Protein AF-A0A1Q8LI62-F1 (afdb_monomer)

Sequence (289 aa):
MRHHREHSLAECLAALTKGWGAVTGGRAAQRDYAAGLRGWVRALEVTRSMDNGWHVHVHALIVVEQTMSDDAVDAMTGSWFARWSAGLVRAGMPAPTLEHGLDVQRVDLGSAGLSETSGAWARYLCKGLASEAVMGSTKAARGTSRSIYELMHDATVGRRMENPDTGQVVQLADLHARHLLREYEELIRGRRQLTWSQRDHDLRCDVVDLDEEQTDEEIVAVELEGENVAVLPSHSWKIVESRAAELLDVTERHGVDAARAWLDDLGVEWWLPTRLTDARRPGVLPGED

Secondary structure (DSSP, 8-state):
----TT--HHHHHHHHHHHHHHHHSHHHHHHHHHTTEEEEEEEEEEEEETTTEEEEEEEEEEEE-TT--HHHHHHHHHHHHHHHHHHHHHTTPPPPPHHHH-------TTTTT--SSHHHHHHHIIIIIIHHHHHTTTSPPPTTEE-HHHHHHHHHSPEEEE-TTT--EEEE--HHHHHHHHHHHHHHTT--SEEE--GGG-HIIIII-PPP---HHHHHHS---PPP--BPPHHHHHHHGGGHHHHHHHHHHHHHHHHHHHHHHTT---B---S------TT--TT--

Structure (mmCIF, N/CA/C/O backbone):
data_AF-A0A1Q8LI62-F1
#
_entry.id   AF-A0A1Q8LI62-F1
#
loop_
_atom_site.group_PDB
_atom_site.id
_atom_site.type_symbol
_atom_site.label_atom_id
_atom_site.label_alt_id
_atom_site.label_comp_id
_atom_site.label_asym_id
_atom_site.label_entity_id
_atom_site.label_seq_id
_atom_site.pdbx_PDB_ins_code
_atom_site.Cartn_x
_atom_site.Cartn_y
_atom_site.Cartn_z
_atom_site.occupancy
_atom_site.B_iso_or_equiv
_atom_site.auth_seq_id
_atom_site.auth_comp_id
_atom_site.auth_asym_id
_atom_site.auth_atom_id
_atom_site.pdbx_PDB_model_num
ATOM 1 N N . MET A 1 1 ? 5.274 6.545 5.712 1.00 85.88 1 MET A N 1
ATOM 2 C CA . MET A 1 1 ? 6.207 6.268 6.838 1.00 85.88 1 MET A CA 1
ATOM 3 C C . MET A 1 1 ? 7.414 7.185 6.706 1.00 85.88 1 MET A C 1
ATOM 5 O O . MET A 1 1 ? 7.981 7.233 5.621 1.00 85.88 1 MET A O 1
ATOM 9 N N . ARG A 1 2 ? 7.824 7.909 7.758 1.00 86.19 2 ARG A N 1
ATOM 10 C CA . ARG A 1 2 ? 9.083 8.675 7.695 1.00 86.19 2 ARG A CA 1
ATOM 11 C C . ARG A 1 2 ? 10.277 7.732 7.835 1.00 86.19 2 ARG A C 1
ATOM 13 O O . ARG A 1 2 ? 10.264 6.841 8.675 1.00 86.19 2 ARG A O 1
ATOM 20 N N . HIS A 1 3 ? 11.279 7.948 6.998 1.00 87.12 3 HIS A N 1
ATOM 21 C CA . HIS A 1 3 ? 12.524 7.193 6.910 1.00 87.12 3 HIS A CA 1
ATOM 22 C C . HIS A 1 3 ? 13.613 8.138 6.378 1.00 87.12 3 HIS A C 1
ATOM 24 O O . HIS A 1 3 ? 13.313 9.264 5.973 1.00 87.12 3 HIS A O 1
ATOM 30 N N . HIS A 1 4 ? 14.867 7.700 6.401 1.00 84.44 4 HIS A N 1
ATOM 31 C CA . HIS A 1 4 ? 15.975 8.396 5.758 1.00 84.44 4 HIS A CA 1
ATOM 32 C C . HIS A 1 4 ? 16.714 7.447 4.822 1.00 84.44 4 HIS A C 1
ATOM 34 O O . HIS A 1 4 ? 16.570 6.229 4.922 1.00 84.44 4 HIS A O 1
ATOM 40 N N . ARG A 1 5 ? 17.553 8.013 3.953 1.00 86.31 5 ARG A N 1
ATOM 41 C CA . ARG A 1 5 ? 18.258 7.288 2.888 1.00 86.31 5 ARG A CA 1
ATOM 42 C C . ARG A 1 5 ? 19.089 6.097 3.360 1.00 86.31 5 ARG A C 1
ATOM 44 O O . ARG A 1 5 ? 19.290 5.168 2.588 1.00 86.31 5 ARG A O 1
ATOM 51 N N . GLU A 1 6 ? 19.576 6.137 4.595 1.00 87.62 6 GLU A N 1
ATOM 52 C CA . GLU A 1 6 ? 20.399 5.066 5.166 1.00 87.62 6 GLU A CA 1
ATOM 53 C C . GLU A 1 6 ? 19.587 3.851 5.638 1.00 87.62 6 GLU A C 1
ATOM 55 O O . GLU A 1 6 ? 20.181 2.806 5.877 1.00 87.62 6 GLU A O 1
ATOM 60 N N . HIS A 1 7 ? 18.255 3.953 5.746 1.00 92.00 7 HIS A N 1
ATOM 61 C CA . HIS A 1 7 ? 17.436 2.788 6.068 1.00 92.00 7 HIS A CA 1
ATOM 62 C C . HIS A 1 7 ? 17.386 1.830 4.877 1.00 92.00 7 HIS A C 1
ATOM 64 O O . HIS A 1 7 ? 16.983 2.192 3.767 1.00 92.00 7 HIS A O 1
ATOM 70 N N . SER A 1 8 ? 17.765 0.586 5.143 1.00 93.38 8 SER A N 1
ATOM 71 C CA . SER A 1 8 ? 17.610 -0.536 4.224 1.00 93.38 8 SER A CA 1
ATOM 72 C C . SER A 1 8 ? 16.135 -0.852 3.971 1.00 93.38 8 SER A C 1
ATOM 74 O O . SER A 1 8 ? 15.247 -0.525 4.771 1.00 93.38 8 SER A O 1
ATOM 76 N N . LEU A 1 9 ? 15.857 -1.564 2.877 1.00 94.62 9 LEU A N 1
ATOM 77 C CA . LEU A 1 9 ? 14.503 -2.035 2.598 1.00 94.62 9 LEU A CA 1
ATOM 78 C C . LEU A 1 9 ? 14.015 -2.981 3.706 1.00 94.62 9 LEU A C 1
ATOM 80 O O . LEU A 1 9 ? 12.838 -2.959 4.070 1.00 94.62 9 LEU A O 1
ATOM 84 N N . ALA A 1 10 ? 14.920 -3.775 4.286 1.00 95.31 10 ALA A N 1
ATOM 85 C CA . ALA A 1 10 ? 14.610 -4.693 5.378 1.00 95.31 10 ALA A CA 1
ATOM 86 C C . ALA A 1 10 ? 14.099 -3.955 6.626 1.00 95.31 10 ALA A C 1
ATOM 88 O O . ALA A 1 10 ? 13.075 -4.344 7.194 1.00 95.31 10 ALA A O 1
ATOM 89 N N . GLU A 1 11 ? 14.768 -2.870 7.024 1.00 95.25 11 GLU A N 1
ATOM 90 C CA . GLU A 1 11 ? 14.345 -2.032 8.153 1.00 95.25 11 GLU A CA 1
ATOM 91 C C . GLU A 1 11 ? 12.990 -1.378 7.877 1.00 95.25 11 GLU A C 1
ATOM 93 O O . GLU A 1 11 ? 12.090 -1.438 8.720 1.00 95.25 11 GLU A O 1
ATOM 98 N N . CYS A 1 12 ? 12.805 -0.826 6.674 1.00 95.31 12 CYS A N 1
ATOM 99 C CA . CYS A 1 12 ? 11.538 -0.230 6.258 1.00 95.31 12 CYS A CA 1
ATOM 100 C C . CYS A 1 12 ? 10.376 -1.243 6.296 1.00 95.31 12 CYS A C 1
ATOM 102 O O . CYS A 1 12 ? 9.309 -0.944 6.837 1.00 95.31 12 CYS A O 1
ATOM 104 N N . LEU A 1 13 ? 10.573 -2.463 5.786 1.00 95.31 13 LEU A N 1
ATOM 105 C CA . LEU A 1 13 ? 9.555 -3.522 5.794 1.00 95.31 13 LEU A CA 1
ATOM 106 C C . LEU A 1 13 ? 9.252 -4.041 7.208 1.00 95.31 13 LEU A C 1
ATOM 108 O O . LEU A 1 13 ? 8.090 -4.315 7.537 1.00 95.31 13 LEU A O 1
ATOM 112 N N . ALA A 1 14 ? 10.271 -4.171 8.060 1.00 95.12 14 ALA A N 1
ATOM 113 C CA . ALA A 1 14 ? 10.097 -4.568 9.455 1.00 95.12 14 ALA A CA 1
ATOM 114 C C . ALA A 1 14 ? 9.291 -3.517 10.232 1.00 95.12 14 ALA A C 1
ATOM 116 O O . ALA A 1 14 ? 8.346 -3.858 10.955 1.00 95.12 14 ALA A O 1
ATOM 117 N N . ALA A 1 15 ? 9.608 -2.236 10.032 1.00 95.69 15 ALA A N 1
ATOM 118 C CA . ALA A 1 15 ? 8.871 -1.137 10.634 1.00 95.69 15 ALA A CA 1
ATOM 119 C C . ALA A 1 15 ? 7.426 -1.067 10.142 1.00 95.69 15 ALA A C 1
ATOM 121 O O . ALA A 1 15 ? 6.521 -0.944 10.966 1.00 95.69 15 ALA A O 1
ATOM 122 N N . LEU A 1 16 ? 7.193 -1.235 8.837 1.00 94.88 16 LEU A N 1
ATOM 123 C CA . LEU A 1 16 ? 5.848 -1.311 8.272 1.00 94.88 16 LEU A CA 1
ATOM 124 C C . LEU A 1 16 ? 5.036 -2.444 8.899 1.00 94.88 16 LEU A C 1
ATOM 126 O O . LEU A 1 16 ? 3.896 -2.229 9.303 1.00 94.88 16 LEU A O 1
ATOM 130 N N . THR A 1 17 ? 5.626 -3.633 9.038 1.00 94.38 17 THR A N 1
ATOM 131 C CA . THR A 1 17 ? 4.958 -4.792 9.652 1.00 94.38 17 THR A CA 1
ATOM 132 C C . THR A 1 17 ? 4.564 -4.497 11.101 1.00 94.38 17 THR A C 1
ATOM 134 O O . THR A 1 17 ? 3.431 -4.756 11.510 1.00 94.38 17 THR A O 1
ATOM 137 N N . LYS A 1 18 ? 5.472 -3.895 11.880 1.00 95.44 18 LYS A N 1
ATOM 138 C CA . LYS A 1 18 ? 5.227 -3.538 13.285 1.00 95.44 18 LYS A CA 1
ATOM 139 C C . LYS A 1 18 ? 4.207 -2.407 13.434 1.00 95.44 18 LYS A C 1
ATOM 141 O O . LYS A 1 18 ? 3.358 -2.465 14.324 1.00 95.44 18 LYS A O 1
ATOM 146 N N . GLY A 1 19 ? 4.281 -1.398 12.568 1.00 94.94 19 GLY A N 1
ATOM 147 C CA . GLY A 1 19 ? 3.321 -0.302 12.481 1.00 94.94 19 GLY A CA 1
ATOM 148 C C . GLY A 1 19 ? 1.924 -0.819 12.165 1.00 94.94 19 GLY A C 1
ATOM 149 O O . GLY A 1 19 ? 0.980 -0.535 12.898 1.00 94.94 19 GLY A O 1
ATOM 150 N N . TRP A 1 20 ? 1.803 -1.650 11.129 1.00 95.12 20 TRP A N 1
ATOM 151 C CA . TRP A 1 20 ? 0.518 -2.175 10.678 1.00 95.12 20 TRP A CA 1
ATOM 152 C C . TRP A 1 20 ? -0.111 -3.110 11.710 1.00 95.12 20 TRP A C 1
ATOM 154 O O . TRP A 1 20 ? -1.298 -2.996 12.015 1.00 95.12 20 TRP A O 1
ATOM 164 N N . GLY A 1 21 ? 0.695 -3.983 12.320 1.00 95.19 21 GLY A N 1
ATOM 165 C CA . GLY A 1 21 ? 0.240 -4.854 13.403 1.00 95.19 21 GLY A CA 1
ATOM 166 C C . GLY A 1 21 ? -0.220 -4.082 14.644 1.00 95.19 21 GLY A C 1
ATOM 167 O O . GLY A 1 21 ? -1.128 -4.529 15.340 1.00 95.19 21 GLY A O 1
ATOM 168 N N . ALA A 1 22 ? 0.348 -2.901 14.914 1.00 95.69 22 ALA A N 1
ATOM 169 C CA . ALA A 1 22 ? -0.116 -2.044 16.004 1.00 95.69 22 ALA A CA 1
ATOM 170 C C . ALA A 1 22 ? -1.503 -1.442 15.736 1.00 95.69 22 ALA A C 1
ATOM 172 O O . ALA A 1 22 ? -2.244 -1.202 16.686 1.00 95.69 22 ALA A O 1
ATOM 173 N N . VAL A 1 23 ? -1.844 -1.200 14.469 1.00 95.00 23 VAL A N 1
ATOM 174 C CA . VAL A 1 23 ? -3.158 -0.695 14.052 1.00 95.00 23 VAL A CA 1
ATOM 175 C C . VAL A 1 23 ? -4.195 -1.812 14.097 1.00 95.00 23 VAL A C 1
ATOM 177 O O . VAL A 1 23 ? -5.216 -1.680 14.764 1.00 95.00 23 VAL A O 1
ATOM 180 N N . THR A 1 24 ? -3.900 -2.932 13.444 1.00 94.75 24 THR A N 1
ATOM 181 C CA . THR A 1 24 ? -4.883 -3.983 13.131 1.00 94.75 24 THR A CA 1
ATOM 182 C C . THR A 1 24 ? -4.925 -5.131 14.139 1.00 94.75 24 THR A C 1
ATOM 184 O O . THR A 1 24 ? -5.750 -6.034 14.017 1.00 94.75 24 THR A O 1
ATOM 187 N N . GLY A 1 25 ? -4.062 -5.103 15.158 1.00 92.94 25 GLY A N 1
ATOM 188 C CA . GLY A 1 25 ? -3.949 -6.150 16.168 1.00 92.94 25 GLY A CA 1
ATOM 189 C C . GLY A 1 25 ? -4.497 -5.784 17.552 1.00 92.94 25 GLY A C 1
ATOM 190 O O . GLY A 1 25 ? -4.569 -4.625 17.968 1.00 92.94 25 GLY A O 1
ATOM 191 N N . GLY A 1 26 ? -4.809 -6.826 18.324 1.00 93.31 26 GLY A N 1
ATOM 192 C CA . GLY A 1 26 ? -5.083 -6.742 19.759 1.00 93.31 26 GLY A CA 1
ATOM 193 C C . GLY A 1 26 ? -6.400 -6.055 20.139 1.00 93.31 26 GLY A C 1
ATOM 194 O O . GLY A 1 26 ? -7.314 -5.882 19.337 1.00 93.31 26 GLY A O 1
ATOM 195 N N . ARG A 1 27 ? -6.496 -5.652 21.413 1.00 94.56 27 ARG A N 1
ATOM 196 C CA . ARG A 1 27 ? -7.722 -5.083 22.014 1.00 94.56 27 ARG A CA 1
ATOM 197 C C . ARG A 1 27 ? -8.166 -3.751 21.404 1.00 94.56 27 ARG A C 1
ATOM 199 O O . ARG A 1 27 ? -9.296 -3.330 21.619 1.00 94.56 27 ARG A O 1
ATOM 206 N N . ALA A 1 28 ? -7.266 -3.025 20.743 1.00 93.94 28 ALA A N 1
ATOM 207 C CA . ALA A 1 28 ? -7.631 -1.784 20.069 1.00 93.94 28 ALA A CA 1
ATOM 208 C C . ALA A 1 28 ? -8.398 -2.088 18.775 1.00 93.94 28 ALA A C 1
ATOM 210 O O . ALA A 1 28 ? -9.499 -1.581 18.617 1.00 93.94 28 ALA A O 1
ATOM 211 N N . ALA A 1 29 ? -7.900 -3.017 17.951 1.00 93.94 29 ALA A N 1
ATOM 212 C CA . ALA A 1 29 ? -8.607 -3.474 16.755 1.00 93.94 29 ALA A CA 1
ATOM 213 C C . ALA A 1 29 ? -9.982 -4.079 17.080 1.00 93.94 29 ALA A C 1
ATOM 215 O O . ALA A 1 29 ? -10.968 -3.743 16.440 1.00 93.94 29 ALA A O 1
ATOM 216 N N . GLN A 1 30 ? -10.087 -4.888 18.142 1.00 94.50 30 GLN A N 1
ATOM 217 C CA . GLN A 1 30 ? -11.383 -5.416 18.604 1.00 94.50 30 GLN A CA 1
ATOM 218 C C . GLN A 1 30 ? -12.393 -4.315 18.958 1.00 94.50 30 GLN A C 1
ATOM 220 O O . GLN A 1 30 ? -13.588 -4.484 18.736 1.00 94.50 30 GLN A O 1
ATOM 225 N N . ARG A 1 31 ? -11.922 -3.184 19.500 1.00 95.06 31 ARG A N 1
ATOM 226 C CA . ARG A 1 31 ? -12.780 -2.026 19.778 1.00 95.06 31 ARG A CA 1
ATOM 227 C C . ARG A 1 31 ? -13.196 -1.304 18.506 1.00 95.06 31 ARG A C 1
ATOM 229 O O . ARG A 1 31 ? -14.326 -0.846 18.458 1.00 95.06 31 ARG A O 1
ATOM 236 N N . ASP A 1 32 ? -12.328 -1.238 17.499 1.00 95.31 32 ASP A N 1
ATOM 237 C CA . ASP A 1 32 ? -12.693 -0.669 16.199 1.00 95.31 32 ASP A CA 1
ATOM 238 C C . ASP A 1 32 ? -13.800 -1.503 15.535 1.00 95.31 32 ASP A C 1
ATOM 240 O O . ASP A 1 32 ? -14.798 -0.941 15.095 1.00 95.31 32 ASP A O 1
ATOM 244 N N . TYR A 1 33 ? -13.679 -2.838 15.543 1.00 94.75 33 TYR A N 1
ATOM 245 C CA . TYR A 1 33 ? -14.726 -3.738 15.036 1.00 94.75 33 TYR A CA 1
ATOM 246 C C . TYR A 1 33 ? -16.042 -3.576 15.807 1.00 94.75 33 TYR A C 1
ATOM 248 O O . TYR A 1 33 ? -17.095 -3.400 15.204 1.00 94.75 33 TYR A O 1
ATOM 256 N N . ALA A 1 34 ? -15.991 -3.526 17.142 1.00 93.62 34 ALA A N 1
ATOM 257 C CA . ALA A 1 34 ? -17.180 -3.275 17.962 1.00 93.62 34 ALA A CA 1
ATOM 258 C C . ALA A 1 34 ? -17.797 -1.877 17.746 1.00 93.62 34 ALA A C 1
ATOM 260 O O . ALA A 1 34 ? -18.978 -1.684 18.025 1.00 93.62 34 ALA A O 1
ATOM 261 N N . ALA A 1 35 ? -17.008 -0.908 17.275 1.00 93.00 35 ALA A N 1
ATOM 262 C CA . ALA A 1 35 ? -17.454 0.448 16.967 1.00 93.00 35 ALA A CA 1
ATOM 263 C C . ALA A 1 35 ? -18.011 0.602 15.540 1.00 93.00 35 ALA A C 1
ATOM 265 O O . ALA A 1 35 ? -18.501 1.680 15.214 1.00 93.00 35 ALA A O 1
ATOM 266 N N . GLY A 1 36 ? -17.953 -0.449 14.714 1.00 92.69 36 GLY A N 1
ATOM 267 C CA . GLY A 1 36 ? -18.512 -0.454 13.361 1.00 92.69 36 GLY A CA 1
ATOM 268 C C . GLY A 1 36 ? -17.492 -0.607 12.233 1.00 92.69 36 GLY A C 1
ATOM 269 O O . GLY A 1 36 ? -17.861 -0.452 11.077 1.00 92.69 36 GLY A O 1
ATOM 270 N N . LEU A 1 37 ? -16.223 -0.925 12.496 1.00 92.75 37 LEU A N 1
ATOM 271 C CA . LEU A 1 37 ? -15.330 -1.384 11.425 1.00 92.75 37 LEU A CA 1
ATOM 272 C C . LEU A 1 37 ? -15.814 -2.754 10.917 1.00 92.75 37 LEU A C 1
ATOM 274 O O . LEU A 1 37 ? -15.976 -3.676 11.709 1.00 92.75 37 LEU A O 1
ATOM 278 N N . ARG A 1 38 ? -16.009 -2.908 9.606 1.00 90.75 38 ARG A N 1
ATOM 279 C CA . ARG A 1 38 ? -16.346 -4.192 8.961 1.00 90.75 38 ARG A CA 1
ATOM 280 C C . ARG A 1 38 ? -15.104 -4.991 8.601 1.00 90.75 38 ARG A C 1
ATOM 282 O O . ARG A 1 38 ? -15.062 -6.200 8.782 1.00 90.75 38 ARG A O 1
ATOM 289 N N . GLY A 1 39 ? -14.085 -4.303 8.103 1.00 91.00 39 GLY A N 1
ATOM 290 C CA . GLY A 1 39 ? -12.862 -4.922 7.622 1.00 91.00 39 GLY A CA 1
ATOM 291 C C . GLY A 1 39 ? -11.990 -3.928 6.875 1.00 91.00 39 GLY A C 1
ATOM 292 O O . GLY A 1 39 ? -12.297 -2.737 6.783 1.00 91.00 39 GLY A O 1
ATOM 293 N N . TRP A 1 40 ? -10.876 -4.418 6.357 1.00 89.94 40 TRP A N 1
ATOM 294 C CA . TRP A 1 40 ? -9.919 -3.620 5.613 1.00 89.94 40 TRP A CA 1
ATOM 295 C C . TRP A 1 40 ? -9.189 -4.461 4.576 1.00 89.94 40 TRP A C 1
ATOM 297 O O . TRP A 1 40 ? -9.048 -5.676 4.690 1.00 89.94 40 TRP A O 1
ATOM 307 N N . VAL A 1 41 ? -8.645 -3.778 3.584 1.00 86.56 41 VAL A N 1
ATOM 308 C CA . VAL A 1 41 ? -7.665 -4.333 2.658 1.00 86.56 41 VAL A CA 1
ATOM 309 C C . VAL A 1 41 ? -6.518 -3.350 2.526 1.00 86.56 41 VAL A C 1
ATOM 311 O O . VAL A 1 41 ? -6.712 -2.139 2.622 1.00 86.56 41 VAL A O 1
ATOM 314 N N . ARG A 1 42 ? -5.303 -3.857 2.338 1.00 88.38 42 ARG A N 1
ATOM 315 C CA . ARG A 1 42 ? -4.130 -3.022 2.088 1.00 88.38 42 ARG A CA 1
ATOM 316 C C . ARG A 1 42 ? -3.318 -3.517 0.905 1.00 88.38 42 ARG A C 1
ATOM 318 O O . ARG A 1 42 ? -3.168 -4.726 0.734 1.00 88.38 42 ARG A O 1
ATOM 325 N N . ALA A 1 43 ? -2.722 -2.573 0.194 1.00 85.94 43 ALA A N 1
ATOM 326 C CA . ALA A 1 43 ? -1.677 -2.781 -0.793 1.00 85.94 43 ALA A CA 1
ATOM 327 C C . ALA A 1 43 ? -0.328 -2.336 -0.228 1.00 85.94 43 ALA A C 1
ATOM 329 O O . ALA A 1 43 ? -0.219 -1.246 0.329 1.00 85.94 43 ALA A O 1
ATOM 330 N N . LEU A 1 44 ? 0.699 -3.172 -0.364 1.00 87.31 44 LEU A N 1
ATOM 331 C CA . LEU A 1 44 ? 2.090 -2.796 -0.138 1.00 87.31 44 LEU A CA 1
ATOM 332 C C . LEU A 1 44 ? 2.642 -2.151 -1.410 1.00 87.31 44 LEU A C 1
ATOM 334 O O . LEU A 1 44 ? 2.709 -2.807 -2.443 1.00 87.31 44 LEU A O 1
ATOM 338 N N . GLU A 1 45 ? 3.114 -0.915 -1.306 1.00 84.81 45 GLU A N 1
ATOM 339 C CA . GLU A 1 45 ? 3.854 -0.249 -2.374 1.00 84.81 45 GLU A CA 1
ATOM 340 C C . GLU A 1 45 ? 5.295 0.003 -1.922 1.00 84.81 45 GLU A C 1
ATOM 342 O O . GLU A 1 45 ? 5.570 0.404 -0.784 1.00 84.81 45 GLU A O 1
ATOM 347 N N . VAL A 1 46 ? 6.228 -0.256 -2.835 1.00 87.38 46 VAL A N 1
ATOM 348 C CA . VAL A 1 46 ? 7.658 -0.046 -2.625 1.00 87.38 46 VAL A CA 1
ATOM 349 C C . VAL A 1 46 ? 8.209 0.717 -3.813 1.00 87.38 46 VAL A C 1
ATOM 351 O O . VAL A 1 46 ? 8.171 0.243 -4.946 1.00 87.38 46 VAL A O 1
ATOM 354 N N . THR A 1 47 ? 8.761 1.888 -3.540 1.00 85.94 47 THR A N 1
ATOM 355 C CA . THR A 1 47 ? 9.483 2.708 -4.511 1.00 85.94 47 THR A CA 1
ATOM 356 C C . THR A 1 47 ? 10.822 3.130 -3.920 1.00 85.94 47 THR A C 1
ATOM 358 O O . THR A 1 47 ? 11.131 2.860 -2.755 1.00 85.94 47 THR A O 1
ATOM 361 N N . ARG A 1 48 ? 11.672 3.775 -4.719 1.00 84.75 48 ARG A N 1
ATOM 362 C CA . ARG A 1 48 ? 12.952 4.280 -4.227 1.00 84.75 48 ARG A CA 1
ATOM 363 C C . ARG A 1 48 ? 13.249 5.645 -4.818 1.00 84.75 48 ARG A C 1
ATOM 365 O O . ARG A 1 48 ? 13.070 5.844 -6.010 1.00 84.75 48 ARG A O 1
ATOM 372 N N . SER A 1 49 ? 13.799 6.564 -4.034 1.00 82.25 49 SER A N 1
ATOM 373 C CA . SER A 1 49 ? 14.375 7.797 -4.573 1.00 82.25 49 SER A CA 1
ATOM 374 C C . SER A 1 49 ? 15.861 7.910 -4.298 1.00 82.25 49 SER A C 1
ATOM 376 O O . SER A 1 49 ? 16.386 7.332 -3.345 1.00 82.25 49 SER A O 1
ATOM 378 N N . MET A 1 50 ? 16.567 8.630 -5.169 1.00 75.44 50 MET A N 1
ATOM 379 C CA . MET A 1 50 ? 17.999 8.880 -4.987 1.00 75.44 50 MET A CA 1
ATOM 380 C C . MET A 1 50 ? 18.282 9.676 -3.712 1.00 75.44 50 MET A C 1
ATOM 382 O O . MET A 1 50 ? 19.283 9.415 -3.046 1.00 75.44 50 MET A O 1
ATOM 386 N N . ASP A 1 51 ? 17.383 10.590 -3.353 1.00 79.38 51 ASP A N 1
ATOM 387 C CA . ASP A 1 51 ? 17.583 11.500 -2.225 1.00 79.38 51 ASP A CA 1
ATOM 388 C C . ASP A 1 51 ? 17.214 10.860 -0.883 1.00 79.38 51 ASP A C 1
ATOM 390 O O . ASP A 1 51 ? 17.927 11.055 0.099 1.00 79.38 51 ASP A O 1
ATOM 394 N N . ASN A 1 52 ? 16.155 10.041 -0.844 1.00 81.25 52 ASN A N 1
ATOM 395 C CA . ASN A 1 52 ? 15.563 9.556 0.409 1.00 81.25 52 ASN A CA 1
ATOM 396 C C . ASN A 1 52 ? 15.640 8.032 0.600 1.00 81.25 52 ASN A C 1
ATOM 398 O O . ASN A 1 52 ? 15.271 7.548 1.665 1.00 81.25 52 ASN A O 1
ATOM 402 N N . GLY A 1 53 ? 16.154 7.273 -0.374 1.00 88.62 53 GLY A N 1
ATOM 403 C CA . GLY A 1 53 ? 16.277 5.815 -0.274 1.00 88.62 53 GLY A CA 1
ATOM 404 C C . GLY A 1 53 ? 14.955 5.088 -0.522 1.00 88.62 53 GLY A C 1
ATOM 405 O O . GLY A 1 53 ? 14.206 5.463 -1.425 1.00 88.62 53 GLY A O 1
ATOM 406 N N . TRP A 1 54 ? 14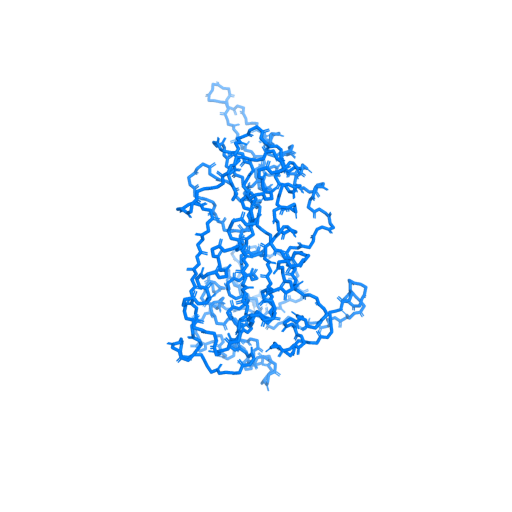.711 4.004 0.219 1.00 91.69 54 TRP A N 1
ATOM 407 C CA . TRP A 1 54 ? 13.541 3.135 0.059 1.00 91.69 54 TRP A CA 1
ATOM 408 C C . TRP A 1 54 ? 12.271 3.739 0.659 1.00 91.69 54 TRP A C 1
ATOM 410 O O . TRP A 1 54 ? 12.156 3.865 1.876 1.00 91.69 54 TRP A O 1
ATOM 420 N N . HIS A 1 55 ? 11.273 3.989 -0.187 1.00 87.81 55 HIS A N 1
ATOM 421 C CA . HIS A 1 55 ? 9.937 4.416 0.215 1.00 87.81 55 HIS A CA 1
ATOM 422 C C . HIS A 1 55 ? 9.023 3.205 0.254 1.00 87.81 55 HIS A C 1
ATOM 424 O O . HIS A 1 55 ? 8.653 2.650 -0.778 1.00 87.81 55 HIS A O 1
ATOM 430 N N . VAL A 1 56 ? 8.669 2.796 1.464 1.00 89.44 56 VAL A N 1
ATOM 431 C CA . VAL A 1 56 ? 7.726 1.705 1.690 1.00 89.44 56 VAL A CA 1
ATOM 432 C C . VAL A 1 56 ? 6.479 2.291 2.330 1.00 89.44 56 VAL A C 1
ATOM 434 O O . VAL A 1 56 ? 6.540 2.875 3.422 1.00 89.44 56 VAL A O 1
ATOM 437 N N . HIS A 1 57 ? 5.340 2.123 1.672 1.00 84.88 57 HIS A N 1
ATOM 438 C CA . HIS A 1 57 ? 4.055 2.546 2.208 1.00 84.88 57 HIS A CA 1
ATOM 439 C C . HIS A 1 57 ? 2.967 1.514 1.956 1.00 84.88 57 HIS A C 1
ATOM 441 O O . HIS A 1 57 ? 3.119 0.560 1.198 1.00 84.88 57 HIS A O 1
ATOM 447 N N . VAL A 1 58 ? 1.883 1.685 2.700 1.00 84.38 58 VAL A N 1
ATOM 448 C CA . VAL A 1 58 ? 0.661 0.914 2.542 1.00 84.38 58 VAL A CA 1
ATOM 449 C C . VAL A 1 58 ? -0.440 1.870 2.161 1.00 84.38 58 VAL A C 1
ATOM 451 O O . VAL A 1 58 ? -0.656 2.859 2.860 1.00 84.38 58 VAL A O 1
ATOM 454 N N . HIS A 1 59 ? -1.142 1.532 1.094 1.00 83.38 59 HIS A N 1
ATOM 455 C CA . HIS A 1 59 ? -2.468 2.070 0.846 1.00 83.38 59 HIS A CA 1
ATOM 456 C C . HIS A 1 59 ? -3.456 1.125 1.492 1.00 83.38 59 HIS A C 1
ATOM 458 O O . HIS A 1 59 ? -3.284 -0.092 1.406 1.00 83.38 59 HIS A O 1
ATOM 464 N N . ALA A 1 60 ? -4.452 1.658 2.184 1.00 83.50 60 ALA A N 1
ATOM 465 C CA . ALA A 1 60 ? -5.450 0.841 2.847 1.00 83.50 60 ALA A CA 1
ATOM 466 C C . ALA A 1 60 ? -6.840 1.402 2.594 1.00 83.50 60 ALA A C 1
ATOM 468 O O . ALA A 1 60 ? -7.066 2.601 2.727 1.00 83.50 60 ALA A O 1
ATOM 469 N N . LEU A 1 61 ? -7.765 0.503 2.282 1.00 81.62 61 LEU A N 1
ATOM 470 C CA . LEU A 1 61 ? -9.189 0.778 2.295 1.00 81.62 61 LEU A CA 1
ATOM 471 C C . LEU A 1 61 ? -9.767 0.150 3.558 1.00 81.62 61 LEU A C 1
ATOM 473 O O . LEU A 1 61 ? -9.510 -1.020 3.848 1.00 81.62 61 LEU A O 1
ATOM 477 N N . ILE A 1 62 ? -10.544 0.931 4.300 1.00 85.62 62 ILE A N 1
ATOM 478 C CA . ILE A 1 62 ? -11.317 0.452 5.444 1.00 85.62 62 ILE A CA 1
ATOM 479 C C . ILE A 1 62 ? -12.799 0.541 5.100 1.00 85.62 62 ILE A C 1
ATOM 481 O O . ILE A 1 62 ? -13.240 1.515 4.493 1.00 85.62 62 ILE A O 1
ATOM 485 N N . VAL A 1 63 ? -13.558 -0.481 5.477 1.00 85.31 63 VAL A N 1
ATOM 486 C CA . VAL A 1 63 ? -15.015 -0.507 5.326 1.00 85.31 63 VAL A CA 1
ATOM 487 C C . VAL A 1 63 ? -15.619 -0.395 6.713 1.00 85.31 63 VAL A C 1
ATOM 489 O O . VAL A 1 63 ? -15.223 -1.123 7.625 1.00 85.31 63 VAL A O 1
ATOM 492 N N . VAL A 1 64 ? -16.567 0.519 6.870 1.00 87.56 64 VAL A N 1
ATOM 493 C CA . VAL A 1 64 ? -17.265 0.782 8.129 1.00 87.56 64 VAL A CA 1
ATOM 494 C C . VAL A 1 64 ? -18.772 0.653 7.940 1.00 87.56 64 VAL A C 1
ATOM 496 O O . VAL A 1 64 ? -19.272 0.770 6.822 1.00 87.56 64 VAL A O 1
ATOM 499 N N . GLU A 1 65 ? -19.491 0.408 9.030 1.00 87.25 65 GLU A N 1
ATOM 500 C CA . GLU A 1 65 ? -20.949 0.400 9.066 1.00 87.25 65 GLU A CA 1
ATOM 501 C C . GLU A 1 65 ? -21.496 1.759 8.620 1.00 87.25 65 GLU A C 1
ATOM 503 O O . GLU A 1 65 ? -21.039 2.810 9.076 1.00 87.25 65 GLU A O 1
ATOM 508 N N . GLN A 1 66 ? -22.531 1.741 7.780 1.00 82.69 66 GLN A N 1
ATOM 509 C CA . GLN A 1 66 ? -23.157 2.960 7.252 1.00 82.69 66 GLN A CA 1
ATOM 510 C C . GLN A 1 66 ? -23.707 3.869 8.364 1.00 82.69 66 GLN A C 1
ATOM 512 O O . GLN A 1 66 ? -23.820 5.079 8.192 1.00 82.69 66 GLN A O 1
ATOM 517 N N . THR A 1 67 ? -24.035 3.295 9.524 1.00 86.31 67 THR A N 1
ATOM 518 C CA . THR A 1 67 ? -24.554 4.025 10.685 1.00 86.31 67 THR A CA 1
ATOM 519 C C . THR A 1 67 ? -23.487 4.799 11.458 1.00 86.31 67 THR A C 1
ATOM 521 O O . THR A 1 67 ? -23.834 5.529 12.387 1.00 86.31 67 THR A O 1
ATOM 524 N N . MET A 1 68 ? -22.198 4.632 11.144 1.00 88.69 68 MET A N 1
ATOM 525 C CA . MET A 1 68 ? -21.137 5.391 11.804 1.00 88.69 68 MET A CA 1
ATOM 526 C C . MET A 1 68 ? -21.208 6.876 11.432 1.00 88.69 68 MET A C 1
ATOM 528 O O . MET A 1 68 ? -21.214 7.239 10.255 1.00 88.69 68 MET A O 1
ATOM 532 N N . SER A 1 69 ? -21.217 7.740 12.451 1.00 88.88 69 SER A N 1
ATOM 533 C CA . SER A 1 69 ? -21.120 9.186 12.253 1.00 88.88 69 SER A CA 1
ATOM 534 C C . SER A 1 69 ? -19.725 9.594 11.780 1.00 88.88 69 SER A C 1
ATOM 536 O O . SER A 1 69 ? -18.740 8.896 12.029 1.00 88.88 69 SER A O 1
ATOM 538 N N . ASP A 1 70 ? -19.631 10.764 11.153 1.00 84.81 70 ASP A N 1
ATOM 539 C CA . ASP A 1 70 ? -18.355 11.319 10.689 1.00 84.81 70 ASP A CA 1
ATOM 540 C C . ASP A 1 70 ? -17.362 11.494 11.841 1.00 84.81 70 ASP A C 1
ATOM 542 O O . ASP A 1 70 ? -16.243 10.997 11.758 1.00 84.81 70 ASP A O 1
ATOM 546 N N . ASP A 1 71 ? -17.812 12.037 12.976 1.00 88.62 71 ASP A N 1
ATOM 547 C CA . ASP A 1 71 ? -16.991 12.155 14.187 1.00 88.62 71 ASP A CA 1
ATOM 548 C C . ASP A 1 71 ? -16.445 10.799 14.672 1.00 88.62 71 ASP A C 1
ATOM 550 O O . ASP A 1 71 ? -15.329 10.715 15.191 1.00 88.62 71 ASP A O 1
ATOM 554 N N . ALA A 1 72 ? -17.218 9.716 14.520 1.00 90.19 72 ALA A N 1
ATOM 555 C CA . ALA A 1 72 ? -16.783 8.378 14.913 1.00 90.19 72 ALA A CA 1
ATOM 556 C C . ALA A 1 72 ? -15.724 7.821 13.950 1.00 90.19 72 ALA A C 1
ATOM 558 O O . ALA A 1 72 ? -14.760 7.191 14.396 1.00 90.19 72 ALA A O 1
ATOM 559 N N . VAL A 1 73 ? -15.873 8.076 12.648 1.00 87.69 73 VAL A N 1
ATOM 560 C CA . VAL A 1 73 ? -14.877 7.711 11.629 1.00 87.69 73 VAL A CA 1
ATOM 561 C C . VAL A 1 73 ? -13.585 8.509 11.827 1.00 87.69 73 VAL A C 1
ATOM 563 O O . VAL A 1 73 ? -12.500 7.924 11.827 1.00 87.69 73 VAL A O 1
ATOM 566 N N . ASP A 1 74 ? -13.673 9.809 12.095 1.00 87.81 74 ASP A N 1
ATOM 567 C CA . ASP A 1 74 ? -12.515 10.668 12.365 1.00 87.81 74 ASP A CA 1
ATOM 568 C C . ASP A 1 74 ? -11.787 10.256 13.653 1.00 87.81 74 ASP A C 1
ATOM 570 O O . ASP A 1 74 ? -10.557 10.146 13.689 1.00 87.81 74 ASP A O 1
ATOM 574 N N . ALA A 1 75 ? -12.531 9.931 14.715 1.00 90.88 75 ALA A N 1
ATOM 575 C CA . ALA A 1 75 ? -11.947 9.409 15.948 1.00 90.88 75 ALA A CA 1
ATOM 576 C C . ALA A 1 75 ? -11.233 8.063 15.724 1.00 90.88 75 ALA A C 1
ATOM 578 O O . ALA A 1 75 ? -10.139 7.833 16.259 1.00 90.88 75 ALA A O 1
ATOM 579 N N . MET A 1 76 ? -11.823 7.174 14.917 1.00 92.19 76 MET A N 1
ATOM 580 C CA . MET A 1 76 ? -11.216 5.892 14.563 1.00 92.19 76 MET A CA 1
ATOM 581 C C . MET A 1 76 ? -9.931 6.097 13.756 1.00 92.19 76 MET A C 1
ATOM 583 O O . MET A 1 76 ? -8.886 5.566 14.135 1.00 92.19 76 MET A O 1
ATOM 587 N N . THR A 1 77 ? -9.960 6.902 12.696 1.00 88.62 77 THR A N 1
ATOM 588 C CA . THR A 1 77 ? -8.789 7.151 11.839 1.00 88.62 77 THR A CA 1
ATOM 589 C C . THR A 1 77 ? -7.665 7.871 12.593 1.00 88.62 77 THR A C 1
ATOM 591 O O . THR A 1 77 ? -6.498 7.485 12.477 1.00 88.62 77 THR A O 1
ATOM 594 N N . GLY A 1 78 ? -7.992 8.813 13.484 1.00 90.25 78 GLY A N 1
ATOM 595 C CA . GLY A 1 78 ? -7.029 9.421 14.406 1.00 90.25 78 GLY A CA 1
ATOM 596 C C . GLY A 1 78 ? -6.381 8.400 15.354 1.00 90.25 78 GLY A C 1
ATOM 597 O O . GLY A 1 78 ? -5.162 8.401 15.556 1.00 90.25 78 GLY A O 1
ATOM 598 N N . SER A 1 79 ? -7.168 7.462 15.891 1.00 93.31 79 SER A N 1
ATOM 599 C CA . SER A 1 79 ? -6.669 6.342 16.706 1.00 93.31 79 SER A CA 1
ATOM 600 C C . SER A 1 79 ? -5.780 5.380 15.905 1.00 93.31 79 SER A C 1
ATOM 602 O O . SER A 1 79 ? -4.769 4.879 16.416 1.00 93.31 79 SER A O 1
ATOM 604 N N . TRP A 1 80 ? -6.116 5.117 14.640 1.00 93.50 80 TRP A N 1
ATOM 605 C CA . TRP A 1 80 ? -5.279 4.342 13.721 1.00 93.50 80 TRP A CA 1
ATOM 606 C C . TRP A 1 80 ? -3.931 5.031 13.500 1.00 93.50 80 TRP A C 1
ATOM 608 O O . TRP A 1 80 ? -2.891 4.398 13.695 1.00 93.50 80 TRP A O 1
ATOM 618 N N . PHE A 1 81 ? -3.923 6.337 13.212 1.00 91.62 81 PHE A N 1
ATOM 619 C CA . PHE A 1 81 ? -2.687 7.109 13.062 1.00 91.62 81 PHE A CA 1
ATOM 620 C C . PHE A 1 81 ? -1.809 7.055 14.315 1.00 91.62 81 PHE A C 1
ATOM 622 O O . PHE A 1 81 ? -0.607 6.796 14.229 1.00 91.62 81 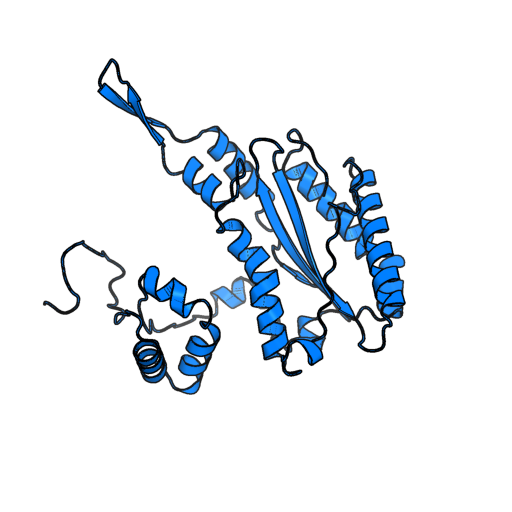PHE A O 1
ATOM 629 N N . ALA A 1 82 ? -2.402 7.255 15.495 1.00 93.62 82 ALA A N 1
ATOM 630 C CA . ALA A 1 82 ? -1.670 7.224 16.757 1.00 93.62 82 ALA A CA 1
ATOM 631 C C . ALA A 1 82 ? -1.002 5.858 16.997 1.00 93.62 82 ALA A C 1
ATOM 633 O O . ALA A 1 82 ? 0.170 5.789 17.381 1.00 93.62 82 ALA A O 1
ATOM 634 N N . ARG A 1 83 ? -1.714 4.757 16.721 1.00 95.50 83 ARG A N 1
ATOM 635 C CA . ARG A 1 83 ? -1.174 3.392 16.842 1.00 95.50 83 ARG A CA 1
ATOM 636 C C . ARG A 1 83 ? -0.091 3.098 15.813 1.00 95.50 83 ARG A C 1
ATOM 638 O O . ARG A 1 83 ? 0.934 2.522 16.184 1.00 95.50 83 ARG A O 1
ATOM 645 N N . TRP A 1 84 ? -0.298 3.519 14.568 1.00 94.06 84 TRP A N 1
ATOM 646 C CA . TRP A 1 84 ? 0.682 3.417 13.490 1.00 94.06 84 TRP A CA 1
ATOM 647 C C . TRP A 1 84 ? 1.980 4.139 13.861 1.00 94.06 84 TRP A C 1
ATOM 649 O O . TRP A 1 84 ? 3.043 3.520 13.896 1.00 94.06 84 TRP A O 1
ATOM 659 N N . SER A 1 85 ? 1.880 5.415 14.242 1.00 94.56 85 SER A N 1
ATOM 660 C CA . SER A 1 85 ? 3.005 6.245 14.683 1.00 94.56 85 SER A CA 1
ATOM 661 C C . SER A 1 85 ? 3.761 5.598 15.845 1.00 94.56 85 SER A C 1
ATOM 663 O O . SER A 1 85 ? 4.974 5.402 15.774 1.00 94.56 85 SER A O 1
ATOM 665 N N . ALA A 1 86 ? 3.046 5.146 16.879 1.00 95.12 86 ALA A N 1
ATOM 666 C CA . ALA A 1 86 ? 3.664 4.467 18.012 1.00 95.12 86 ALA A CA 1
ATOM 667 C C . ALA A 1 86 ? 4.337 3.140 17.610 1.00 95.12 86 ALA A C 1
ATOM 669 O O . ALA A 1 86 ? 5.372 2.774 18.169 1.00 95.12 86 ALA A O 1
ATOM 670 N N . GLY A 1 87 ? 3.765 2.403 16.654 1.00 95.69 87 GLY A N 1
ATOM 671 C CA . GLY A 1 87 ? 4.353 1.185 16.100 1.00 95.69 87 GLY A CA 1
ATOM 672 C C . GLY A 1 87 ? 5.655 1.446 15.345 1.00 95.69 87 GLY A C 1
ATOM 673 O O . GLY A 1 87 ? 6.631 0.733 15.581 1.00 95.69 87 GLY A O 1
ATOM 674 N N . LEU A 1 88 ? 5.687 2.500 14.524 1.00 94.44 88 LEU A N 1
ATOM 675 C CA . LEU A 1 88 ? 6.879 2.959 13.810 1.00 94.44 88 LEU A CA 1
ATOM 676 C C . LEU A 1 88 ? 7.985 3.411 14.769 1.00 94.44 88 LEU A C 1
ATOM 678 O O . LEU A 1 88 ? 9.114 2.941 14.658 1.00 94.44 88 LEU A O 1
ATOM 682 N N . VAL A 1 89 ? 7.658 4.233 15.770 1.00 95.38 89 VAL A N 1
ATOM 683 C CA . VAL A 1 89 ? 8.628 4.683 16.785 1.00 95.38 89 VAL A CA 1
ATOM 684 C C . VAL A 1 89 ? 9.207 3.497 17.554 1.00 95.38 89 VAL A C 1
ATOM 686 O O . VAL A 1 89 ? 10.418 3.396 17.734 1.00 95.38 89 VAL A O 1
ATOM 689 N N . ARG A 1 90 ? 8.372 2.521 17.938 1.00 95.88 90 ARG A N 1
ATOM 690 C CA . ARG A 1 90 ? 8.853 1.271 18.552 1.00 95.88 90 ARG A CA 1
ATOM 691 C C . ARG A 1 90 ? 9.711 0.424 17.612 1.00 95.88 90 ARG A C 1
ATOM 693 O O . ARG A 1 90 ? 10.375 -0.495 18.091 1.00 95.88 90 ARG A O 1
ATOM 700 N N . ALA A 1 91 ? 9.636 0.630 16.301 1.00 94.69 91 ALA A N 1
ATOM 701 C CA . ALA A 1 91 ? 10.480 -0.035 15.312 1.00 94.69 91 ALA A CA 1
ATOM 702 C C . ALA A 1 91 ? 11.805 0.703 15.061 1.00 94.69 91 ALA A C 1
ATOM 704 O O . ALA A 1 91 ? 12.594 0.228 14.255 1.00 94.69 91 ALA A O 1
ATOM 705 N N . GLY A 1 92 ? 12.047 1.835 15.731 1.00 93.56 92 GLY A N 1
ATOM 706 C CA . GLY A 1 92 ? 13.227 2.673 15.512 1.00 93.56 92 GLY A CA 1
ATOM 707 C C . GLY A 1 92 ? 13.047 3.732 14.422 1.00 93.56 92 GLY A C 1
ATOM 708 O O . GLY A 1 92 ? 13.991 4.457 14.132 1.00 93.56 92 GLY A O 1
ATOM 709 N N . MET A 1 93 ? 11.849 3.867 13.842 1.00 92.44 93 MET A N 1
ATOM 710 C CA . MET A 1 93 ? 11.584 4.871 12.811 1.00 92.44 93 MET A CA 1
ATOM 711 C C . MET A 1 93 ? 11.194 6.227 13.418 1.00 92.44 93 MET A C 1
ATOM 713 O O . MET A 1 93 ? 10.539 6.270 14.465 1.00 92.44 93 MET A O 1
ATOM 717 N N . PRO A 1 94 ? 11.505 7.350 12.745 1.00 91.25 94 PRO A N 1
ATOM 718 C CA . PRO A 1 94 ? 10.996 8.658 13.134 1.00 91.25 94 PRO A CA 1
ATOM 719 C C . PRO A 1 94 ? 9.465 8.696 13.144 1.00 91.25 94 PRO A C 1
ATOM 721 O O . PRO A 1 94 ? 8.805 8.143 12.259 1.00 91.25 94 PRO A O 1
ATOM 724 N N . ALA A 1 95 ? 8.895 9.414 14.114 1.00 90.31 95 ALA A N 1
ATOM 725 C CA . ALA A 1 95 ? 7.454 9.623 14.166 1.00 90.31 95 ALA A CA 1
ATOM 726 C C . ALA A 1 95 ? 6.966 10.341 12.886 1.00 90.31 95 ALA A C 1
ATOM 728 O O . ALA A 1 95 ? 7.558 11.353 12.483 1.00 90.31 95 ALA A O 1
ATOM 729 N N . PRO A 1 96 ? 5.905 9.843 12.224 1.00 87.75 96 PRO A N 1
ATOM 730 C CA . PRO A 1 96 ? 5.268 10.556 11.127 1.00 87.75 96 PRO A CA 1
ATOM 731 C C . PRO A 1 96 ? 4.545 11.812 11.630 1.00 87.75 96 PRO A C 1
ATOM 733 O O . PRO A 1 96 ? 4.094 11.873 12.773 1.00 87.75 96 PRO A O 1
ATOM 736 N N . THR A 1 97 ? 4.405 12.804 10.754 1.00 81.88 97 THR A N 1
ATOM 737 C CA . THR A 1 97 ? 3.516 13.955 10.961 1.00 81.88 97 THR A CA 1
ATOM 738 C C . THR A 1 97 ? 2.159 13.667 10.325 1.00 81.88 97 THR A C 1
ATOM 740 O O . THR A 1 97 ? 2.088 12.839 9.421 1.00 81.88 97 THR A O 1
ATOM 743 N N . LEU A 1 98 ? 1.086 14.323 10.778 1.00 70.94 98 LEU A N 1
ATOM 744 C CA . LEU A 1 98 ? -0.245 14.145 10.175 1.00 70.94 98 LEU A CA 1
ATOM 745 C C . LEU A 1 98 ? -0.239 14.536 8.692 1.00 70.94 98 LEU A C 1
ATOM 747 O O . LEU A 1 98 ? -0.622 13.731 7.855 1.00 70.94 98 LEU A O 1
ATOM 751 N N . GLU A 1 99 ? 0.328 15.702 8.377 1.00 68.00 99 GLU A N 1
ATOM 752 C CA . GLU A 1 99 ? 0.440 16.256 7.017 1.00 68.00 99 GLU A CA 1
ATOM 753 C C . GLU A 1 99 ? 1.059 15.292 5.987 1.00 68.00 99 GLU A C 1
ATOM 755 O O . GLU A 1 99 ? 0.701 15.325 4.819 1.00 68.00 99 GLU A O 1
ATOM 760 N N . HIS A 1 100 ? 1.984 14.424 6.410 1.00 62.31 100 HIS A N 1
ATOM 761 C CA . HIS A 1 100 ? 2.744 13.546 5.511 1.00 62.31 100 HIS A CA 1
ATOM 762 C C . HIS A 1 100 ? 2.609 12.053 5.859 1.00 62.31 100 HIS A C 1
ATOM 764 O O . HIS A 1 100 ? 3.353 11.213 5.345 1.00 62.31 100 HIS A O 1
ATOM 770 N N . GLY A 1 101 ? 1.747 11.714 6.816 1.00 56.47 101 GLY A N 1
ATOM 771 C CA . GLY A 1 101 ? 1.713 10.395 7.446 1.00 56.47 101 GLY A CA 1
ATOM 772 C C . GLY A 1 101 ? 0.405 9.645 7.267 1.00 56.47 101 GLY A C 1
ATOM 773 O O . GLY A 1 101 ? 0.424 8.419 7.387 1.00 56.47 101 GLY A O 1
ATOM 774 N N . LEU A 1 102 ? -0.686 10.359 6.993 1.00 65.19 102 LEU A N 1
ATOM 775 C CA . LEU A 1 102 ? -1.998 9.788 6.735 1.00 65.19 102 LEU A CA 1
ATOM 776 C C . LEU A 1 102 ? -2.798 10.729 5.827 1.00 65.19 102 LEU A C 1
ATOM 778 O O . LEU A 1 102 ? -3.018 11.880 6.189 1.00 65.19 102 LEU A O 1
ATOM 782 N N . ASP A 1 103 ? -3.243 10.211 4.686 1.00 62.09 103 ASP A N 1
ATOM 783 C CA . ASP A 1 103 ? -4.289 10.821 3.865 1.00 62.09 103 ASP A CA 1
ATOM 784 C C . ASP A 1 103 ? -5.544 9.955 4.006 1.00 62.09 103 ASP A C 1
ATOM 786 O O . ASP A 1 103 ? -5.485 8.743 3.787 1.00 62.09 103 ASP A O 1
ATOM 790 N N . VAL A 1 104 ? -6.653 10.551 4.445 1.00 63.84 104 VAL A N 1
ATOM 791 C CA . VAL A 1 104 ? -7.941 9.862 4.582 1.00 63.84 104 VAL A CA 1
ATOM 792 C C . VAL A 1 104 ? -8.922 10.521 3.636 1.00 63.84 104 VAL A C 1
ATOM 794 O O . VAL A 1 104 ? -9.267 11.688 3.799 1.00 63.84 104 VAL A O 1
ATOM 797 N N . GLN A 1 105 ? -9.416 9.742 2.682 1.00 63.88 105 GLN A N 1
ATOM 798 C CA . GLN A 1 105 ? -10.478 10.166 1.783 1.00 63.88 105 GLN A CA 1
ATOM 799 C C . GLN A 1 105 ? -11.707 9.307 2.059 1.00 63.88 105 GLN A C 1
ATOM 801 O O . GLN A 1 105 ? -11.662 8.083 1.928 1.00 63.88 105 GLN A O 1
ATOM 806 N N . ARG A 1 106 ? -12.810 9.941 2.469 1.00 65.50 106 ARG A N 1
ATOM 807 C CA . ARG A 1 106 ? -14.096 9.256 2.615 1.00 65.50 106 ARG A CA 1
ATOM 808 C C . ARG A 1 106 ? -14.791 9.205 1.263 1.00 65.50 106 ARG A C 1
ATOM 810 O O . ARG A 1 106 ? -14.935 10.229 0.599 1.00 65.50 106 ARG A O 1
ATOM 817 N N . VAL A 1 107 ? -15.270 8.024 0.896 1.00 62.22 107 VAL A N 1
ATOM 818 C CA . VAL A 1 107 ? -16.110 7.832 -0.286 1.00 62.22 107 VAL A CA 1
ATOM 819 C C . VAL A 1 107 ? -17.451 7.282 0.162 1.00 62.22 107 VAL A C 1
ATOM 821 O O . VAL A 1 107 ? -17.518 6.203 0.742 1.00 62.22 107 VAL A O 1
ATOM 824 N N . ASP A 1 108 ? -18.512 8.038 -0.108 1.00 63.31 108 ASP A N 1
ATOM 825 C CA . ASP A 1 108 ? -19.883 7.559 0.025 1.00 63.31 108 ASP A CA 1
ATOM 826 C C . ASP A 1 108 ? -20.372 7.093 -1.352 1.00 63.31 108 ASP A C 1
ATOM 828 O O . ASP A 1 108 ? -20.446 7.879 -2.303 1.00 63.31 108 ASP A O 1
ATOM 832 N N . LEU A 1 109 ? -20.676 5.802 -1.474 1.00 56.22 109 LEU A N 1
ATOM 833 C CA . LEU A 1 109 ? -21.079 5.172 -2.734 1.00 56.22 109 LEU A CA 1
ATOM 834 C C . LEU A 1 109 ? -22.367 5.758 -3.302 1.00 56.22 109 LEU A C 1
ATOM 836 O O . LEU A 1 109 ? -22.471 5.898 -4.522 1.00 56.22 109 LEU A O 1
ATOM 840 N N . GLY A 1 110 ? -23.286 6.202 -2.436 1.00 51.09 110 GLY A N 1
ATOM 841 C CA . GLY A 1 110 ? -24.509 6.875 -2.868 1.00 51.09 110 GLY A CA 1
ATOM 842 C C . GLY A 1 110 ? -24.225 8.201 -3.582 1.00 51.09 110 GLY A C 1
ATOM 843 O O . GLY A 1 110 ? -24.922 8.568 -4.526 1.00 51.09 110 GLY A O 1
ATOM 844 N N . SER A 1 111 ? -23.155 8.897 -3.187 1.00 45.75 111 SER A N 1
ATOM 845 C CA . SER A 1 111 ? -22.742 10.182 -3.772 1.00 45.75 111 SER A CA 1
ATOM 846 C C . SER A 1 111 ? -21.863 10.048 -5.022 1.00 45.75 111 SER A C 1
ATOM 848 O O . SER A 1 111 ? -21.791 10.974 -5.829 1.00 45.75 111 SER A O 1
ATOM 850 N N . ALA A 1 112 ? -21.222 8.891 -5.219 1.00 44.78 112 ALA A N 1
ATOM 851 C CA . ALA A 1 112 ? -20.316 8.631 -6.338 1.00 44.78 112 ALA A CA 1
ATOM 852 C C . ALA A 1 112 ? -21.035 8.172 -7.625 1.00 44.78 112 ALA A C 1
ATOM 854 O O . ALA A 1 112 ? -20.378 7.855 -8.616 1.00 44.78 112 ALA A O 1
ATOM 855 N N . GLY A 1 113 ? -22.374 8.104 -7.618 1.00 38.47 113 GLY A N 1
ATOM 856 C CA . GLY A 1 113 ? -23.165 7.564 -8.734 1.00 38.47 113 GLY A CA 1
ATOM 857 C C . GLY A 1 113 ? -22.917 6.070 -8.978 1.00 38.47 113 GLY A C 1
ATOM 858 O O . GLY A 1 113 ? -23.182 5.559 -10.066 1.00 38.47 113 GLY A O 1
ATOM 859 N N . LEU A 1 114 ? -22.371 5.379 -7.977 1.00 41.91 114 LEU A N 1
ATOM 860 C CA . LEU A 1 114 ? -22.013 3.974 -8.015 1.00 41.91 114 LEU A CA 1
ATOM 861 C C . LEU A 1 114 ? -23.139 3.183 -7.341 1.00 41.91 114 LEU A C 1
ATOM 863 O O . LEU A 1 114 ? -23.386 3.332 -6.151 1.00 41.91 114 LEU A O 1
ATOM 867 N N . SER A 1 115 ? -23.853 2.371 -8.121 1.00 43.62 115 SER A N 1
ATOM 868 C CA . SER A 1 115 ? -24.867 1.443 -7.604 1.00 43.62 115 SER A CA 1
ATOM 869 C C . SER A 1 115 ? -24.271 0.538 -6.515 1.00 43.62 115 SER A C 1
ATOM 871 O O . SER A 1 115 ? -23.140 0.080 -6.665 1.00 43.62 115 SER A O 1
ATOM 873 N N . GLU A 1 116 ? -25.056 0.226 -5.476 1.00 46.06 116 GLU A N 1
ATOM 874 C CA . GLU A 1 116 ? -24.757 -0.723 -4.381 1.00 46.06 116 GLU A CA 1
ATOM 875 C C . GLU A 1 116 ? -24.467 -2.173 -4.838 1.00 46.06 116 GLU A C 1
ATOM 877 O O . GLU A 1 116 ? -24.389 -3.089 -4.029 1.00 46.06 116 GLU A O 1
ATOM 882 N N . THR A 1 117 ? -24.312 -2.428 -6.135 1.00 46.75 117 THR A N 1
ATOM 883 C CA . THR A 1 117 ? -23.841 -3.716 -6.655 1.00 46.75 117 THR A CA 1
ATOM 884 C C . THR A 1 117 ? -22.351 -3.953 -6.385 1.00 46.75 117 THR A C 1
ATOM 886 O O . THR A 1 117 ? -21.522 -3.051 -6.552 1.00 46.75 117 THR A O 1
ATOM 889 N N . SER A 1 118 ? -21.999 -5.208 -6.090 1.00 47.53 118 SER A N 1
ATOM 890 C CA . SER A 1 118 ? -20.631 -5.743 -5.945 1.00 47.53 118 SER A CA 1
ATOM 891 C C . SER A 1 118 ? -19.655 -5.270 -7.038 1.00 47.53 118 SER A C 1
ATOM 893 O O . SER A 1 118 ? -18.495 -4.970 -6.755 1.00 47.53 118 SER A O 1
ATOM 895 N N . GLY A 1 119 ? -20.130 -5.078 -8.275 1.00 42.03 119 GLY A N 1
ATOM 896 C CA . GLY A 1 119 ? -19.321 -4.591 -9.399 1.00 42.03 119 GLY A CA 1
ATOM 897 C C . GLY A 1 119 ? -18.788 -3.155 -9.265 1.00 42.03 119 GLY A C 1
ATOM 898 O O . GLY A 1 119 ? -17.727 -2.840 -9.808 1.00 42.03 119 GLY A O 1
ATOM 899 N N . ALA A 1 120 ? -19.469 -2.265 -8.537 1.00 49.31 120 ALA A N 1
ATOM 900 C CA . ALA A 1 120 ? -18.992 -0.896 -8.321 1.00 49.31 120 ALA A CA 1
ATOM 901 C C . ALA A 1 120 ? -17.891 -0.829 -7.249 1.00 49.31 120 ALA A C 1
ATOM 903 O O . ALA A 1 120 ? -16.897 -0.117 -7.419 1.00 49.31 120 ALA A O 1
ATOM 904 N N . TRP A 1 121 ? -18.039 -1.636 -6.195 1.00 50.22 121 TRP A N 1
ATOM 905 C CA . TRP A 1 121 ? -17.020 -1.864 -5.172 1.00 50.22 121 TRP A CA 1
ATOM 906 C C . TRP A 1 121 ? -15.769 -2.515 -5.752 1.00 50.22 121 TRP A C 1
ATOM 908 O O . TRP A 1 121 ? -14.670 -2.000 -5.547 1.00 50.22 121 TRP A O 1
ATOM 918 N N . ALA A 1 122 ? -15.935 -3.587 -6.533 1.00 49.78 122 ALA A N 1
ATOM 919 C CA . ALA A 1 122 ? -14.843 -4.249 -7.238 1.00 49.78 122 ALA A CA 1
ATOM 920 C C . ALA A 1 122 ? -14.107 -3.265 -8.157 1.00 49.78 122 ALA A C 1
ATOM 922 O O . ALA A 1 122 ? -12.885 -3.193 -8.128 1.00 49.78 122 ALA A O 1
ATOM 923 N N . ARG A 1 123 ? -14.823 -2.403 -8.891 1.00 50.31 123 ARG A N 1
ATOM 924 C CA . ARG A 1 123 ? -14.200 -1.365 -9.726 1.00 50.31 123 ARG A CA 1
ATOM 925 C C . ARG A 1 123 ? -13.381 -0.361 -8.912 1.00 50.31 123 ARG A C 1
ATOM 927 O O . ARG A 1 123 ? -12.312 0.027 -9.369 1.00 50.31 123 ARG A O 1
ATOM 934 N N . TYR A 1 124 ? -13.840 0.059 -7.733 1.00 54.94 124 TYR A N 1
ATOM 935 C CA . TYR A 1 124 ? -13.097 0.993 -6.876 1.00 54.94 124 TYR A CA 1
ATOM 936 C C . TYR A 1 124 ? -11.867 0.329 -6.229 1.00 54.94 124 TYR A C 1
ATOM 938 O O . TYR A 1 124 ? -10.764 0.874 -6.300 1.00 54.94 124 TYR A O 1
ATOM 946 N N . LEU A 1 125 ? -12.024 -0.888 -5.700 1.00 55.88 125 LEU A N 1
ATOM 947 C CA . LEU A 1 125 ? -10.936 -1.730 -5.189 1.00 55.88 125 LEU A CA 1
ATOM 948 C C . LEU A 1 125 ? -9.878 -2.026 -6.261 1.00 55.88 125 LEU A C 1
ATOM 950 O O . LEU A 1 125 ? -8.684 -1.862 -6.012 1.00 55.88 125 LEU A O 1
ATOM 954 N N . CYS A 1 126 ? -10.301 -2.408 -7.467 1.00 52.91 126 CYS A N 1
ATOM 955 C CA . CYS A 1 126 ? -9.409 -2.737 -8.573 1.00 52.91 126 CYS A CA 1
ATOM 956 C C . CYS A 1 126 ? -8.744 -1.491 -9.181 1.00 52.91 126 CYS A C 1
ATOM 958 O O . CYS A 1 126 ? -7.541 -1.499 -9.437 1.00 52.91 126 CYS A O 1
ATOM 960 N N . LYS A 1 127 ? -9.486 -0.392 -9.385 1.00 52.00 127 LYS A N 1
ATOM 961 C CA . LYS A 1 127 ? -8.954 0.841 -9.997 1.00 52.00 127 LYS A CA 1
ATOM 962 C C . LYS A 1 127 ? -8.073 1.655 -9.046 1.00 52.00 127 LYS A C 1
ATOM 964 O O . LYS A 1 127 ? -7.168 2.336 -9.524 1.00 52.00 127 LYS A O 1
ATOM 969 N N . GLY A 1 128 ? -8.334 1.602 -7.740 1.00 54.81 128 GLY A N 1
ATO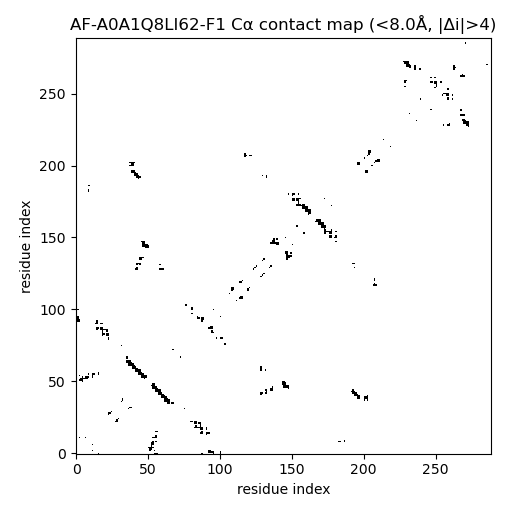M 970 C CA . GLY A 1 128 ? -7.526 2.254 -6.710 1.00 54.81 128 GLY A CA 1
ATOM 971 C C . GLY A 1 128 ? -6.435 1.324 -6.192 1.00 54.81 128 GLY A C 1
ATOM 972 O O . GLY A 1 128 ? -5.287 1.408 -6.613 1.00 54.81 128 GLY A O 1
ATOM 973 N N . LEU A 1 129 ? -6.813 0.388 -5.324 1.00 54.72 129 LEU A N 1
ATOM 974 C CA . LEU A 1 129 ? -5.878 -0.377 -4.502 1.00 54.72 129 LEU A CA 1
ATOM 975 C C . LEU A 1 129 ? -5.121 -1.471 -5.270 1.00 54.72 129 LEU A C 1
ATOM 977 O O . LEU A 1 129 ? -3.928 -1.659 -5.046 1.00 54.72 129 LEU A O 1
ATOM 981 N N . ALA A 1 130 ? -5.780 -2.183 -6.191 1.00 50.31 130 ALA A N 1
ATOM 982 C CA . ALA A 1 130 ? -5.095 -3.172 -7.030 1.00 50.31 130 ALA A CA 1
ATOM 983 C C . ALA A 1 130 ? -4.208 -2.491 -8.085 1.00 50.31 130 ALA A C 1
ATOM 985 O O . ALA A 1 130 ? -3.093 -2.938 -8.330 1.00 50.31 130 ALA A O 1
ATOM 986 N N . SER A 1 131 ? -4.648 -1.362 -8.647 1.00 52.78 131 SER A N 1
ATOM 987 C CA . SER A 1 131 ? -3.816 -0.488 -9.486 1.00 52.78 131 SER A CA 1
ATOM 988 C C . SER A 1 131 ? -2.614 0.081 -8.723 1.00 52.78 131 SER A C 1
ATOM 990 O O . SER A 1 131 ? -1.528 0.190 -9.277 1.00 52.78 131 SER A O 1
ATOM 992 N N . GLU A 1 132 ? -2.742 0.414 -7.441 1.00 54.06 132 GLU A N 1
ATOM 993 C CA . GLU A 1 132 ? -1.607 0.850 -6.618 1.00 54.06 132 GLU A CA 1
ATOM 994 C C . GLU A 1 132 ? -0.662 -0.302 -6.268 1.00 54.06 132 GLU A C 1
ATOM 996 O O . GLU A 1 132 ? 0.550 -0.148 -6.419 1.00 54.06 132 GLU A O 1
ATOM 1001 N N . ALA A 1 133 ? -1.199 -1.471 -5.897 1.00 47.34 133 ALA A N 1
ATOM 1002 C CA . ALA A 1 133 ? -0.414 -2.679 -5.639 1.00 47.34 133 ALA A CA 1
ATOM 1003 C C . ALA A 1 133 ? 0.366 -3.133 -6.884 1.00 47.34 133 ALA A C 1
ATOM 1005 O O . ALA A 1 133 ? 1.556 -3.412 -6.806 1.00 47.34 133 ALA A O 1
ATOM 1006 N N . VAL A 1 134 ? -0.295 -3.181 -8.043 1.00 49.75 134 VAL A N 1
ATOM 1007 C CA . VAL A 1 134 ? 0.249 -3.775 -9.273 1.00 49.75 134 VAL A CA 1
ATOM 1008 C C . VAL A 1 134 ? 0.910 -2.720 -10.165 1.00 49.75 134 VAL A C 1
ATOM 1010 O O . VAL A 1 134 ? 2.038 -2.913 -10.618 1.00 49.75 134 VAL A O 1
ATOM 1013 N N . MET A 1 135 ? 0.263 -1.570 -10.385 1.00 51.03 135 MET A N 1
ATOM 1014 C CA . MET A 1 135 ? 0.750 -0.521 -11.297 1.00 51.03 135 MET A CA 1
ATOM 1015 C C . MET A 1 135 ? 1.581 0.578 -10.624 1.00 51.03 135 MET A C 1
ATOM 1017 O O . MET A 1 135 ? 2.202 1.376 -11.325 1.00 51.03 135 MET A O 1
ATOM 1021 N N . GLY A 1 136 ? 1.669 0.646 -9.290 1.00 51.22 136 GLY A N 1
ATOM 1022 C CA . GLY A 1 136 ? 2.626 1.546 -8.624 1.00 51.22 136 GLY A CA 1
ATOM 1023 C C . GLY A 1 136 ? 4.070 1.272 -9.069 1.00 51.22 136 GLY A C 1
ATOM 1024 O O . GLY A 1 136 ? 4.863 2.189 -9.270 1.00 51.22 136 GLY A O 1
ATOM 1025 N N . SER A 1 137 ? 4.372 -0.001 -9.340 1.00 54.69 137 SER A N 1
ATOM 1026 C CA . SER A 1 137 ? 5.659 -0.454 -9.869 1.00 54.69 137 SER A CA 1
ATOM 1027 C C . SER A 1 137 ? 5.926 -0.057 -11.330 1.00 54.69 137 SER A C 1
ATOM 1029 O O . SER A 1 137 ? 7.094 0.008 -11.713 1.00 54.69 137 SER A O 1
ATOM 1031 N N . THR A 1 138 ? 4.883 0.219 -12.128 1.00 49.41 138 THR A N 1
ATOM 1032 C CA . THR A 1 138 ? 4.969 0.524 -13.570 1.00 49.41 138 THR A CA 1
ATOM 1033 C C . THR A 1 138 ? 4.813 2.010 -13.893 1.00 49.41 138 THR A C 1
ATOM 1035 O O . THR A 1 138 ? 5.207 2.449 -14.976 1.00 49.41 138 THR A O 1
ATOM 1038 N N . LYS A 1 139 ? 4.261 2.812 -12.974 1.00 55.94 139 LYS A N 1
ATOM 1039 C CA . LYS A 1 139 ? 4.159 4.267 -13.135 1.00 55.94 139 LYS A CA 1
ATOM 1040 C C . LYS A 1 139 ? 5.553 4.894 -13.131 1.00 55.94 139 LYS A C 1
ATOM 1042 O O . LYS A 1 139 ? 6.333 4.677 -12.207 1.00 55.94 139 LYS A O 1
ATOM 1047 N N . ALA A 1 140 ? 5.833 5.719 -14.141 1.00 56.09 140 ALA A N 1
ATOM 1048 C CA . ALA A 1 140 ? 7.061 6.505 -14.196 1.00 56.09 140 ALA A CA 1
ATOM 1049 C C . ALA A 1 140 ? 7.183 7.361 -12.930 1.00 56.09 140 ALA A C 1
ATOM 1051 O O . ALA A 1 140 ? 6.256 8.102 -12.570 1.00 56.09 140 ALA A O 1
ATOM 1052 N N . ALA A 1 141 ? 8.308 7.240 -12.237 1.00 60.50 141 ALA A N 1
ATOM 1053 C CA . ALA A 1 141 ? 8.506 7.963 -10.999 1.00 60.50 141 ALA A CA 1
ATOM 1054 C C . ALA A 1 141 ? 8.788 9.449 -11.276 1.00 60.50 141 ALA A C 1
ATOM 1056 O O . ALA A 1 141 ? 9.282 9.841 -12.333 1.00 60.50 141 ALA A O 1
ATOM 1057 N N . ARG A 1 142 ? 8.431 10.320 -10.325 1.00 61.12 142 ARG A N 1
ATOM 1058 C CA . ARG A 1 142 ? 8.621 11.772 -10.470 1.00 61.12 142 ARG A CA 1
ATOM 1059 C C . ARG A 1 142 ? 9.960 12.220 -9.882 1.00 61.12 142 ARG A C 1
ATOM 1061 O O . ARG A 1 142 ? 10.360 11.776 -8.803 1.00 61.12 142 ARG A O 1
ATOM 1068 N N . GLY A 1 143 ? 10.608 13.173 -10.552 1.00 66.94 143 GLY A N 1
ATOM 1069 C CA . GLY A 1 143 ? 11.833 13.816 -10.072 1.00 66.94 143 GLY A CA 1
ATOM 1070 C C . GLY A 1 143 ? 13.021 12.855 -10.016 1.00 66.94 143 GLY A C 1
ATOM 1071 O O . GLY A 1 143 ? 13.369 12.237 -11.014 1.00 66.94 143 GLY A O 1
ATOM 1072 N N . THR A 1 144 ? 13.648 12.739 -8.845 1.00 66.75 144 THR A N 1
ATOM 1073 C CA . THR A 1 144 ? 14.801 11.854 -8.583 1.00 66.75 144 THR A CA 1
ATOM 1074 C C . THR A 1 144 ? 14.390 10.448 -8.120 1.00 66.75 144 THR A C 1
ATOM 1076 O O . THR A 1 144 ? 15.230 9.657 -7.669 1.00 66.75 144 THR A O 1
ATOM 1079 N N . SER A 1 145 ? 13.093 10.139 -8.184 1.00 73.50 145 SER A N 1
ATOM 1080 C CA . SER A 1 145 ? 12.536 8.837 -7.818 1.00 73.50 145 SER A CA 1
ATOM 1081 C C . SER A 1 145 ? 12.655 7.834 -8.963 1.00 73.50 145 SER A C 1
ATOM 1083 O O . SER A 1 145 ? 12.764 8.215 -10.123 1.00 73.50 145 SER A O 1
ATOM 1085 N N . ARG A 1 146 ? 12.646 6.546 -8.622 1.00 74.50 146 ARG A N 1
ATOM 1086 C CA . ARG A 1 146 ? 12.606 5.410 -9.540 1.00 74.50 146 ARG A CA 1
ATOM 1087 C C . ARG A 1 146 ? 11.559 4.419 -9.043 1.00 74.50 146 ARG A C 1
ATOM 1089 O O . ARG A 1 146 ? 11.570 4.013 -7.877 1.00 74.50 146 ARG A O 1
ATOM 1096 N N . SER A 1 147 ? 10.668 4.030 -9.940 1.00 80.44 147 SER A N 1
ATOM 1097 C CA . SER A 1 147 ? 9.819 2.858 -9.776 1.00 80.44 147 SER A CA 1
ATOM 1098 C C . SER A 1 147 ? 10.675 1.591 -9.815 1.00 80.44 147 SER A C 1
ATOM 1100 O O . SER A 1 147 ? 11.831 1.606 -10.252 1.00 80.44 147 SER A O 1
ATOM 1102 N N . ILE A 1 148 ? 10.114 0.470 -9.367 1.00 84.25 148 ILE A N 1
ATOM 1103 C CA . ILE A 1 148 ? 10.807 -0.820 -9.452 1.00 84.25 148 ILE A CA 1
ATOM 1104 C C . ILE A 1 148 ? 11.064 -1.205 -10.912 1.00 84.25 148 ILE A C 1
ATOM 1106 O O . ILE A 1 148 ? 12.128 -1.742 -11.211 1.00 84.25 148 ILE A O 1
ATOM 1110 N N . TYR A 1 149 ? 10.162 -0.866 -11.838 1.00 80.69 149 TYR A N 1
ATOM 1111 C CA . TYR A 1 149 ? 10.371 -1.133 -13.260 1.00 80.69 149 TYR A CA 1
ATOM 1112 C C . TYR A 1 149 ? 11.519 -0.304 -13.850 1.00 80.69 149 TYR A C 1
ATOM 1114 O O . TYR A 1 149 ? 12.354 -0.836 -14.577 1.00 80.69 149 TYR A O 1
ATOM 1122 N N . GLU A 1 150 ? 11.623 0.981 -13.500 1.00 79.44 150 GLU A N 1
ATOM 1123 C CA . GLU A 1 150 ? 12.762 1.822 -13.903 1.00 79.44 150 GLU A CA 1
ATOM 1124 C C . GLU A 1 150 ? 14.076 1.324 -13.288 1.00 79.44 150 GLU A C 1
ATOM 1126 O O . GLU A 1 150 ? 15.109 1.326 -13.956 1.00 79.44 150 GLU A O 1
ATOM 1131 N N . LEU A 1 151 ? 14.041 0.844 -12.040 1.00 83.12 151 LEU A N 1
ATOM 1132 C CA . LEU A 1 151 ? 15.195 0.222 -11.392 1.00 83.12 151 LEU A CA 1
ATOM 1133 C C . LEU A 1 151 ? 15.616 -1.069 -12.110 1.00 83.12 151 LEU A C 1
ATOM 1135 O O . LEU A 1 151 ? 16.805 -1.277 -12.348 1.00 83.12 151 LEU A O 1
ATOM 1139 N N . MET A 1 152 ? 14.651 -1.907 -12.492 1.00 85.12 152 MET A N 1
ATOM 1140 C CA . MET A 1 152 ? 14.877 -3.122 -13.270 1.00 85.12 152 MET A CA 1
ATOM 1141 C C . MET A 1 152 ? 15.440 -2.803 -14.658 1.00 85.12 152 MET A C 1
ATOM 1143 O O . MET A 1 152 ? 16.407 -3.435 -15.086 1.00 85.12 152 MET A O 1
ATOM 1147 N N . HIS A 1 153 ? 14.895 -1.796 -15.342 1.00 82.38 153 HIS A N 1
ATOM 1148 C CA . HIS A 1 153 ? 15.418 -1.314 -16.616 1.00 82.38 153 HIS A CA 1
ATOM 1149 C C . HIS A 1 153 ? 16.871 -0.842 -16.472 1.00 82.38 153 HIS A C 1
ATOM 1151 O O . HIS A 1 153 ? 17.732 -1.317 -17.201 1.00 82.38 153 HIS A O 1
ATOM 1157 N N . ASP A 1 154 ? 17.182 0.018 -15.497 1.00 79.44 154 ASP A N 1
ATOM 1158 C CA . ASP A 1 154 ? 18.551 0.496 -15.240 1.00 79.44 154 ASP A CA 1
ATOM 1159 C C . ASP A 1 154 ? 19.528 -0.641 -14.867 1.00 79.44 154 ASP A C 1
ATOM 1161 O O . ASP A 1 154 ? 20.719 -0.592 -15.194 1.00 79.44 154 ASP A O 1
ATOM 1165 N N . ALA A 1 155 ? 19.040 -1.680 -14.183 1.00 82.62 155 ALA A N 1
ATOM 1166 C CA . ALA A 1 155 ? 19.835 -2.846 -13.814 1.00 82.62 155 ALA A CA 1
ATOM 1167 C C . ALA A 1 155 ? 20.135 -3.763 -15.016 1.00 82.62 155 ALA A C 1
ATOM 1169 O O . ALA A 1 155 ? 21.218 -4.358 -15.088 1.00 82.62 155 ALA A O 1
ATOM 1170 N N . THR A 1 156 ? 19.197 -3.890 -15.957 1.00 77.69 156 THR A N 1
ATOM 1171 C CA . THR A 1 156 ? 19.245 -4.868 -17.060 1.00 77.69 156 THR A CA 1
ATOM 1172 C C . THR A 1 156 ? 19.733 -4.267 -18.374 1.00 77.69 156 THR A C 1
ATOM 1174 O O . THR A 1 156 ? 20.585 -4.864 -19.036 1.00 77.69 156 THR A O 1
ATOM 1177 N N . VAL A 1 157 ? 19.261 -3.073 -18.725 1.00 72.06 157 VAL A N 1
ATOM 1178 C CA . VAL A 1 157 ? 19.653 -2.334 -19.923 1.00 72.06 1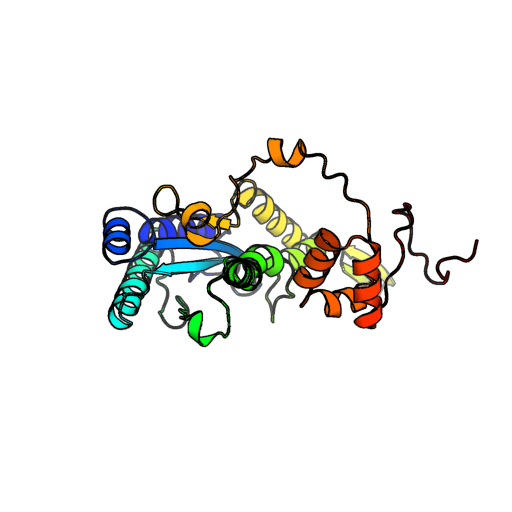57 VAL A CA 1
ATOM 1179 C C . VAL A 1 157 ? 20.887 -1.517 -19.586 1.00 72.06 157 VAL A C 1
ATOM 1181 O O . VAL A 1 157 ? 20.845 -0.569 -18.803 1.00 72.06 157 VAL A O 1
ATOM 1184 N N . GLY A 1 158 ? 22.024 -1.882 -20.174 1.00 64.38 158 GLY A N 1
ATOM 1185 C CA . GLY A 1 158 ? 23.210 -1.056 -20.023 1.00 64.38 158 GLY A CA 1
ATOM 1186 C C . GLY A 1 158 ? 22.952 0.360 -20.555 1.00 64.38 158 GLY A C 1
ATOM 1187 O O . GLY A 1 158 ? 22.299 0.547 -21.585 1.00 64.38 158 GLY A O 1
ATOM 1188 N N . ARG A 1 159 ? 23.564 1.370 -19.935 1.00 67.00 159 ARG A N 1
ATOM 1189 C CA . ARG A 1 159 ? 23.717 2.690 -20.555 1.00 67.00 159 ARG A CA 1
ATOM 1190 C C . ARG A 1 159 ? 24.859 2.620 -21.562 1.00 67.00 159 ARG A C 1
ATOM 1192 O O . ARG A 1 159 ? 25.951 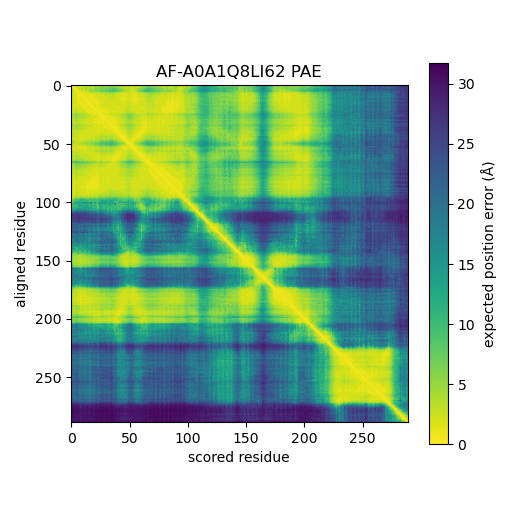2.146 -21.234 1.00 67.00 159 ARG A O 1
ATOM 1199 N N . ARG A 1 160 ? 24.585 3.024 -22.802 1.00 68.62 160 ARG A N 1
ATOM 1200 C CA . ARG A 1 160 ? 25.595 3.115 -23.856 1.00 68.62 160 ARG A CA 1
ATOM 1201 C C . ARG A 1 160 ? 26.292 4.456 -23.689 1.00 68.62 160 ARG A C 1
ATOM 1203 O O . ARG A 1 160 ? 25.648 5.495 -23.793 1.00 68.62 160 ARG A O 1
ATOM 1210 N N . MET A 1 161 ? 27.580 4.427 -23.389 1.00 66.50 161 MET A N 1
ATOM 1211 C CA . MET A 1 161 ? 28.401 5.625 -23.272 1.00 66.50 161 MET A CA 1
ATOM 1212 C C . MET A 1 161 ? 29.474 5.579 -24.344 1.00 66.50 161 MET A C 1
ATOM 1214 O O . MET A 1 161 ? 30.109 4.547 -24.535 1.00 66.50 161 MET A O 1
ATOM 1218 N N . GLU A 1 162 ? 29.667 6.689 -25.041 1.00 80.31 162 GLU A N 1
ATOM 1219 C CA . GLU A 1 162 ? 30.756 6.855 -25.994 1.00 80.31 162 GLU A CA 1
ATOM 1220 C C . GLU A 1 162 ? 31.795 7.786 -25.381 1.00 80.31 162 GLU A C 1
ATOM 1222 O O . GLU A 1 162 ? 31.457 8.856 -24.874 1.00 80.31 162 GLU A O 1
ATOM 1227 N N . ASN A 1 163 ? 33.052 7.356 -25.381 1.00 69.88 163 ASN A N 1
ATOM 1228 C CA . ASN A 1 163 ? 34.160 8.213 -25.005 1.00 69.88 163 ASN A CA 1
ATOM 1229 C C . ASN A 1 163 ? 34.360 9.259 -26.120 1.00 69.88 163 ASN A C 1
ATOM 1231 O O . ASN A 1 163 ? 34.695 8.867 -27.238 1.00 69.88 163 ASN A O 1
ATOM 1235 N N . PRO A 1 164 ? 34.187 10.562 -25.840 1.00 69.38 164 PRO A N 1
ATOM 1236 C CA . PRO A 1 164 ? 34.262 11.601 -26.865 1.00 69.38 164 PRO A CA 1
ATOM 1237 C C . PRO A 1 164 ? 35.669 11.779 -27.456 1.00 69.38 164 PRO A C 1
ATOM 1239 O O . PRO A 1 164 ? 35.789 12.247 -28.584 1.00 69.38 164 PRO A O 1
ATOM 1242 N N . ASP A 1 165 ? 36.720 11.377 -26.736 1.00 75.31 165 ASP A N 1
ATOM 1243 C CA . ASP A 1 165 ? 38.111 11.526 -27.176 1.00 75.31 165 ASP A CA 1
ATOM 1244 C C . ASP A 1 165 ? 38.602 10.319 -27.990 1.00 75.31 165 ASP A C 1
ATOM 1246 O O . ASP A 1 165 ?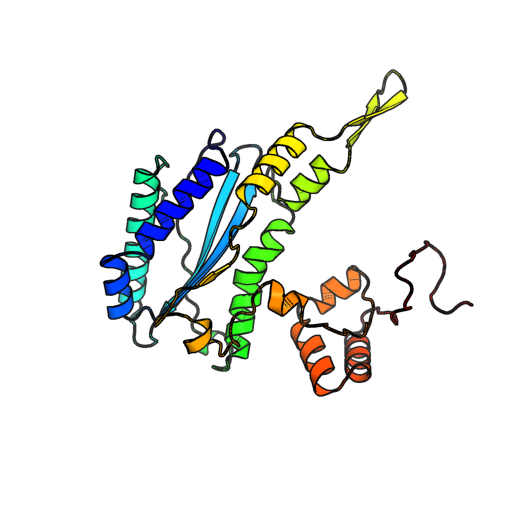 39.476 10.453 -28.846 1.00 75.31 165 ASP A O 1
ATOM 1250 N N . THR A 1 166 ? 38.060 9.124 -27.727 1.00 84.94 166 THR A N 1
ATOM 1251 C CA . THR A 1 166 ? 38.524 7.870 -28.351 1.00 84.94 166 THR A CA 1
ATOM 1252 C C . THR A 1 166 ? 37.494 7.200 -29.259 1.00 84.94 166 THR A C 1
ATOM 1254 O O . THR A 1 166 ? 37.832 6.232 -29.940 1.00 84.94 166 THR A O 1
ATOM 1257 N N . GLY A 1 167 ? 36.238 7.662 -29.257 1.00 81.62 167 GLY A N 1
ATOM 1258 C CA . GLY A 1 167 ? 35.109 7.032 -29.956 1.00 81.62 167 GLY A CA 1
ATOM 1259 C C . GLY A 1 167 ? 34.713 5.663 -29.389 1.00 81.62 167 GLY A C 1
ATOM 1260 O O . GLY A 1 167 ? 33.914 4.935 -29.980 1.00 81.62 167 GLY A O 1
ATOM 1261 N N . GLN A 1 168 ? 35.294 5.255 -28.256 1.00 73.94 168 GLN A N 1
ATOM 1262 C CA . GLN A 1 168 ? 35.034 3.942 -27.682 1.00 73.94 168 GLN A CA 1
ATOM 1263 C C . GLN A 1 168 ? 33.642 3.898 -27.057 1.00 73.94 168 GLN A C 1
ATOM 1265 O O . GLN A 1 168 ? 33.348 4.625 -26.109 1.00 73.94 168 GLN A O 1
ATOM 1270 N N . VAL A 1 169 ? 32.811 2.979 -27.540 1.00 71.12 169 VAL A N 1
ATOM 1271 C CA . VAL A 1 169 ? 31.497 2.701 -26.964 1.00 71.12 169 VAL A CA 1
ATOM 1272 C C . VAL A 1 169 ? 31.625 1.637 -25.878 1.00 71.12 169 VAL A C 1
ATOM 1274 O O . VAL A 1 169 ? 32.071 0.521 -26.143 1.00 71.12 169 VAL A O 1
ATOM 1277 N N . VAL A 1 170 ? 31.180 1.957 -24.665 1.00 70.25 170 VAL A N 1
ATOM 1278 C CA . VAL A 1 170 ? 31.038 1.010 -23.555 1.00 70.25 170 VAL A CA 1
ATOM 1279 C C . VAL A 1 170 ? 29.574 0.868 -23.161 1.00 70.25 170 VAL A C 1
ATOM 1281 O O . VAL A 1 170 ? 28.817 1.838 -23.101 1.00 70.25 170 VAL A O 1
ATOM 1284 N N . GLN A 1 171 ? 29.171 -0.371 -22.897 1.00 67.31 171 GLN A N 1
ATOM 1285 C CA . GLN A 1 171 ? 27.843 -0.709 -22.411 1.00 67.31 171 GLN A CA 1
ATOM 1286 C C . GLN A 1 171 ? 27.953 -1.025 -20.919 1.00 67.31 171 GLN A C 1
ATOM 1288 O O . GLN A 1 171 ? 28.460 -2.081 -20.548 1.00 67.31 171 GLN A O 1
ATOM 1293 N N . LEU A 1 172 ? 27.513 -0.106 -20.059 1.00 65.12 172 LEU A N 1
ATOM 1294 C CA . LEU A 1 172 ? 27.630 -0.264 -18.608 1.00 65.12 172 LEU A CA 1
ATOM 1295 C C . LEU A 1 172 ? 26.251 -0.457 -17.990 1.00 65.12 172 LEU A C 1
ATOM 1297 O O . LEU A 1 172 ? 25.402 0.427 -18.074 1.00 65.12 172 LEU A O 1
ATOM 1301 N N . ALA A 1 173 ? 26.021 -1.610 -17.368 1.00 65.31 173 ALA A N 1
ATOM 1302 C CA . ALA A 1 173 ? 24.866 -1.777 -16.497 1.00 65.31 173 ALA A CA 1
ATOM 1303 C C . ALA A 1 173 ? 25.088 -1.013 -15.187 1.00 65.31 173 ALA A C 1
ATOM 1305 O O . ALA A 1 173 ? 26.203 -0.986 -14.661 1.00 65.31 173 ALA A O 1
ATOM 1306 N N . ASP A 1 174 ? 24.031 -0.407 -14.651 1.00 78.75 174 ASP A N 1
ATOM 1307 C CA . ASP A 1 174 ? 24.104 0.306 -13.381 1.00 78.75 174 ASP A CA 1
ATOM 1308 C C . ASP A 1 174 ? 24.249 -0.720 -12.239 1.00 78.75 174 ASP A C 1
ATOM 1310 O O . ASP A 1 174 ? 23.287 -1.361 -11.811 1.00 78.75 174 ASP A O 1
ATOM 1314 N N . LEU A 1 175 ? 25.486 -0.933 -11.773 1.00 82.44 175 LEU A N 1
ATOM 1315 C CA . LEU A 1 175 ? 25.792 -1.903 -10.712 1.00 82.44 175 LEU A CA 1
ATOM 1316 C C . LEU A 1 175 ? 25.076 -1.565 -9.399 1.00 82.44 175 LEU A C 1
ATOM 1318 O O . LEU A 1 175 ? 24.738 -2.469 -8.634 1.00 82.44 175 LEU A O 1
ATOM 1322 N N . HIS A 1 176 ? 24.811 -0.281 -9.149 1.00 83.19 176 HIS A N 1
ATOM 1323 C CA . HIS A 1 176 ? 24.034 0.138 -7.992 1.00 83.19 176 HIS A CA 1
ATOM 1324 C C . HIS A 1 176 ? 22.564 -0.259 -8.159 1.00 83.19 176 HIS A C 1
ATOM 1326 O O . HIS A 1 176 ? 21.987 -0.834 -7.237 1.00 83.19 176 HIS A O 1
ATOM 1332 N N . ALA A 1 177 ? 21.982 -0.047 -9.344 1.00 84.56 177 ALA A N 1
ATOM 1333 C CA . ALA A 1 177 ? 20.633 -0.520 -9.650 1.00 84.56 177 ALA A CA 1
ATOM 1334 C C . ALA A 1 177 ? 20.514 -2.046 -9.516 1.00 84.56 177 ALA A C 1
ATOM 1336 O O . ALA A 1 177 ? 19.546 -2.526 -8.936 1.00 84.56 177 ALA A O 1
ATOM 1337 N N . ARG A 1 178 ? 21.526 -2.811 -9.955 1.00 87.38 178 ARG A N 1
ATOM 1338 C CA . ARG A 1 178 ? 21.568 -4.275 -9.769 1.00 87.38 178 ARG A CA 1
ATOM 1339 C C . ARG A 1 178 ? 21.573 -4.687 -8.302 1.00 87.38 178 ARG A C 1
ATOM 1341 O O . ARG A 1 178 ? 20.861 -5.614 -7.931 1.00 87.38 178 ARG A O 1
ATOM 1348 N N . HIS A 1 179 ? 22.369 -4.016 -7.472 1.00 89.44 179 HIS A N 1
ATOM 1349 C CA . HIS A 1 179 ? 22.412 -4.294 -6.038 1.00 89.44 179 HIS A CA 1
ATOM 1350 C C . HIS A 1 179 ? 21.058 -4.026 -5.367 1.00 89.44 179 HIS A C 1
ATOM 1352 O O . HIS A 1 179 ? 20.566 -4.870 -4.624 1.00 89.44 179 HIS A O 1
ATOM 1358 N N . LEU A 1 180 ? 20.436 -2.887 -5.679 1.00 90.06 180 LEU A N 1
ATOM 1359 C CA . LEU A 1 180 ? 19.126 -2.512 -5.145 1.00 90.06 180 LEU A CA 1
ATOM 1360 C C . LEU A 1 180 ? 18.007 -3.435 -5.637 1.00 90.06 180 LEU A C 1
ATOM 1362 O O . LEU A 1 180 ? 17.127 -3.795 -4.863 1.00 90.06 180 LEU A O 1
ATOM 1366 N N . LEU A 1 181 ? 18.039 -3.834 -6.912 1.00 90.19 181 LEU A N 1
ATOM 1367 C CA . LEU A 1 181 ? 17.078 -4.786 -7.462 1.00 90.19 181 LEU A CA 1
ATOM 1368 C C . LEU A 1 181 ? 17.199 -6.141 -6.759 1.00 90.19 181 LEU A C 1
ATOM 1370 O O . LEU A 1 181 ? 16.190 -6.710 -6.364 1.00 90.19 181 LEU A O 1
ATOM 1374 N N . ARG A 1 182 ? 18.427 -6.616 -6.521 1.00 91.75 182 ARG A N 1
ATOM 1375 C CA . ARG A 1 182 ? 18.675 -7.847 -5.761 1.00 91.75 182 ARG A CA 1
ATOM 1376 C C . ARG A 1 182 ? 18.128 -7.752 -4.332 1.00 91.75 182 ARG A C 1
ATOM 1378 O O . ARG A 1 182 ? 17.473 -8.684 -3.884 1.00 91.75 182 ARG A O 1
ATOM 1385 N N . GLU A 1 183 ? 18.367 -6.638 -3.633 1.00 93.38 183 GLU A N 1
ATOM 1386 C CA . GLU A 1 183 ? 17.796 -6.392 -2.296 1.00 93.38 183 GLU A CA 1
ATOM 1387 C C . GLU A 1 183 ? 16.259 -6.457 -2.329 1.00 93.38 183 GLU A C 1
ATOM 1389 O O . GLU A 1 183 ? 15.643 -7.123 -1.494 1.00 93.38 183 GLU A O 1
ATOM 1394 N N . TYR A 1 184 ? 15.640 -5.808 -3.319 1.00 92.62 184 TYR A N 1
ATOM 1395 C CA . TYR A 1 184 ? 14.195 -5.842 -3.527 1.00 92.62 184 TYR A CA 1
ATOM 1396 C C . TYR A 1 184 ? 13.677 -7.265 -3.760 1.00 92.62 184 TYR A C 1
ATOM 1398 O O . TYR A 1 184 ? 12.779 -7.714 -3.050 1.00 92.62 184 TYR A O 1
ATOM 1406 N N . GLU A 1 185 ? 14.259 -7.997 -4.709 1.00 92.81 185 GLU A N 1
ATOM 1407 C CA . GLU A 1 185 ? 13.845 -9.356 -5.067 1.00 92.81 185 GLU A CA 1
ATOM 1408 C C . GLU A 1 185 ? 13.959 -10.329 -3.889 1.00 92.81 185 GLU A C 1
ATOM 1410 O O . GLU A 1 185 ? 13.052 -11.132 -3.660 1.00 92.81 185 GLU A O 1
ATOM 1415 N N . GLU A 1 186 ? 15.048 -10.252 -3.120 1.00 94.19 186 GLU A N 1
ATOM 1416 C CA . GLU A 1 186 ? 15.267 -11.104 -1.948 1.00 94.19 186 GLU A CA 1
ATOM 1417 C C . GLU A 1 186 ? 14.245 -10.834 -0.844 1.00 94.19 186 GLU A C 1
ATOM 1419 O O . GLU A 1 186 ? 13.747 -11.771 -0.218 1.00 94.19 186 GLU A O 1
ATOM 1424 N N . LEU A 1 187 ? 13.919 -9.563 -0.601 1.00 94.19 187 LEU A N 1
ATOM 1425 C CA . LEU A 1 187 ? 13.059 -9.177 0.513 1.00 94.19 187 LEU A CA 1
ATOM 1426 C C . LEU A 1 187 ? 11.571 -9.231 0.184 1.00 94.19 187 LEU A C 1
ATOM 1428 O O . LEU A 1 187 ? 10.775 -9.403 1.107 1.00 94.19 187 LEU A O 1
ATOM 1432 N N . ILE A 1 188 ? 11.180 -9.061 -1.078 1.00 90.50 188 ILE A N 1
ATOM 1433 C CA . ILE A 1 188 ? 9.774 -9.067 -1.504 1.00 90.50 188 ILE A CA 1
ATOM 1434 C C . ILE A 1 188 ? 9.277 -10.473 -1.826 1.00 90.50 188 ILE A C 1
ATOM 1436 O O . ILE A 1 188 ? 8.081 -10.732 -1.690 1.00 90.50 188 ILE A O 1
ATOM 1440 N N . ARG A 1 189 ? 10.167 -11.406 -2.182 1.00 88.44 189 ARG A N 1
ATOM 1441 C CA . ARG A 1 189 ? 9.792 -12.800 -2.442 1.00 88.44 189 ARG A CA 1
ATOM 1442 C C . ARG A 1 189 ? 8.965 -13.385 -1.291 1.00 88.44 189 ARG A C 1
ATOM 1444 O O . ARG A 1 189 ? 9.363 -13.336 -0.129 1.00 88.44 189 ARG A O 1
ATOM 1451 N N . GLY A 1 190 ? 7.806 -13.950 -1.632 1.00 85.19 190 GLY A N 1
ATOM 1452 C CA . GLY A 1 190 ? 6.875 -14.555 -0.674 1.00 85.19 190 GLY A CA 1
ATOM 1453 C C . GLY A 1 190 ? 6.067 -13.554 0.160 1.00 85.19 190 GLY A C 1
ATOM 1454 O O . GLY A 1 190 ? 5.270 -13.967 1.002 1.00 85.19 190 GLY A O 1
ATOM 1455 N N . ARG A 1 191 ? 6.232 -12.239 -0.043 1.00 87.94 191 ARG A N 1
ATOM 1456 C CA . ARG A 1 191 ? 5.365 -11.237 0.584 1.00 87.94 191 ARG A CA 1
ATOM 1457 C C . ARG A 1 191 ? 4.113 -11.032 -0.248 1.00 87.94 191 ARG A C 1
ATOM 1459 O O . ARG A 1 191 ? 4.174 -10.802 -1.451 1.00 87.94 191 ARG A O 1
ATOM 1466 N N . ARG A 1 192 ? 2.973 -11.019 0.436 1.00 86.19 192 ARG A N 1
ATOM 1467 C CA . ARG A 1 192 ? 1.698 -10.640 -0.166 1.00 86.19 192 ARG A CA 1
ATOM 1468 C C . ARG A 1 192 ? 1.693 -9.142 -0.463 1.00 86.19 192 ARG A C 1
ATOM 1470 O O . ARG A 1 192 ? 1.911 -8.341 0.450 1.00 86.19 192 ARG A O 1
ATOM 1477 N N . GLN A 1 193 ? 1.429 -8.777 -1.715 1.00 83.56 193 GLN A N 1
ATOM 1478 C CA . GLN A 1 193 ? 1.256 -7.375 -2.101 1.00 83.56 193 GLN A CA 1
ATOM 1479 C C . GLN A 1 193 ? -0.107 -6.838 -1.657 1.00 83.56 193 GLN A C 1
ATOM 1481 O O . GLN A 1 193 ? -0.183 -5.713 -1.179 1.00 83.56 193 GLN A O 1
ATOM 1486 N N . LEU A 1 194 ? -1.153 -7.667 -1.720 1.00 84.75 194 LEU A N 1
ATOM 1487 C CA . LEU A 1 194 ? -2.473 -7.377 -1.164 1.00 84.75 194 LEU A CA 1
ATOM 1488 C C . LEU A 1 194 ? -2.710 -8.212 0.096 1.00 84.75 194 LEU A C 1
ATOM 1490 O O . LEU A 1 194 ? -2.363 -9.387 0.161 1.00 84.75 194 LEU A O 1
ATOM 1494 N N . THR A 1 195 ? -3.260 -7.610 1.145 1.00 87.94 195 THR A N 1
ATOM 1495 C CA . THR A 1 195 ? -3.647 -8.328 2.367 1.00 87.94 195 THR A CA 1
ATOM 1496 C C . THR A 1 195 ? -4.999 -7.830 2.839 1.00 87.94 195 THR A C 1
ATOM 1498 O O . THR A 1 195 ? -5.187 -6.624 2.979 1.00 87.94 195 THR A O 1
ATOM 1501 N N . TRP A 1 196 ? -5.891 -8.764 3.137 1.00 88.75 196 TRP A N 1
ATOM 1502 C CA . TRP A 1 196 ? -7.234 -8.509 3.643 1.00 88.75 196 TRP A CA 1
ATOM 1503 C C . TRP A 1 196 ? -7.295 -8.778 5.150 1.00 88.75 196 TRP A C 1
ATOM 1505 O O . TRP A 1 196 ? -6.493 -9.556 5.688 1.00 88.75 196 TRP A O 1
ATOM 1515 N N . SER A 1 197 ? -8.242 -8.146 5.839 1.00 90.31 197 SER A N 1
ATOM 1516 C CA . SER A 1 197 ? -8.723 -8.639 7.129 1.00 90.31 197 SER A CA 1
ATOM 1517 C C . SER A 1 197 ? -9.245 -10.072 6.979 1.00 90.31 197 SER A C 1
ATOM 1519 O O . SER A 1 197 ? -9.652 -10.486 5.901 1.00 90.31 197 SER A O 1
ATOM 1521 N N . GLN A 1 198 ? -9.163 -10.861 8.050 1.00 87.94 198 GLN A N 1
ATOM 1522 C CA . GLN A 1 198 ? -9.433 -12.301 8.010 1.00 87.94 198 GLN A CA 1
ATOM 1523 C C . GLN A 1 198 ? -10.606 -12.676 8.916 1.00 87.94 198 GLN A C 1
ATOM 1525 O O . GLN A 1 198 ? -10.903 -11.952 9.870 1.00 87.94 198 GLN A O 1
ATOM 1530 N N . ARG A 1 199 ? -11.159 -13.878 8.693 1.00 84.69 199 ARG A N 1
ATOM 1531 C CA . ARG A 1 199 ? -12.247 -14.486 9.485 1.00 84.69 199 ARG A CA 1
ATOM 1532 C C . ARG A 1 199 ? -13.527 -13.652 9.380 1.00 84.69 199 ARG A C 1
ATOM 1534 O O . ARG A 1 199 ? -13.874 -13.253 8.280 1.00 84.69 199 ARG A O 1
ATOM 1541 N N . ASP A 1 200 ? -14.163 -13.333 10.504 1.00 84.88 200 ASP A N 1
ATOM 1542 C CA . ASP A 1 200 ? -15.431 -12.587 10.610 1.00 84.88 200 ASP A CA 1
ATOM 1543 C C . ASP A 1 200 ? -15.365 -11.132 10.095 1.00 84.88 200 ASP A C 1
ATOM 1545 O O . ASP A 1 200 ? -16.308 -10.360 10.254 1.00 84.88 200 ASP A O 1
ATOM 1549 N N . HIS A 1 201 ? -14.221 -10.727 9.544 1.00 88.12 201 HIS A N 1
ATOM 1550 C CA . HIS A 1 201 ? -13.966 -9.404 8.985 1.00 88.12 201 HIS A CA 1
ATOM 1551 C C . HIS A 1 201 ? -13.416 -9.494 7.556 1.00 88.12 201 HIS A C 1
ATOM 1553 O O . HIS A 1 201 ? -12.874 -8.513 7.050 1.00 88.12 201 HIS A O 1
ATOM 1559 N N . ASP A 1 202 ? -13.454 -10.669 6.923 1.00 85.88 202 ASP A N 1
ATOM 1560 C CA . ASP A 1 202 ? -12.979 -10.854 5.554 1.00 85.88 202 ASP A CA 1
ATOM 1561 C C . ASP A 1 202 ? -13.949 -10.211 4.556 1.00 85.88 202 ASP A C 1
ATOM 1563 O O . ASP A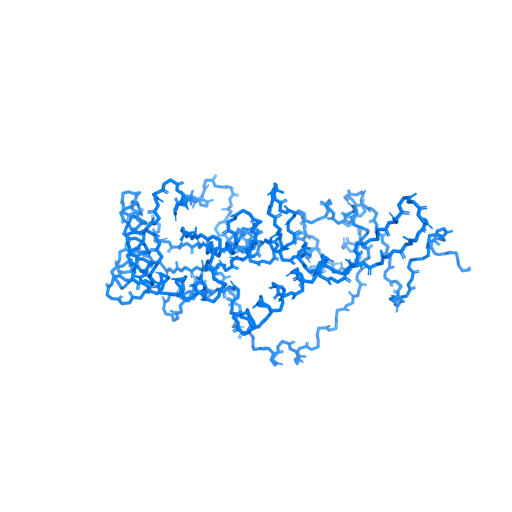 1 202 ? -15.042 -10.710 4.294 1.00 85.88 202 ASP A O 1
ATOM 1567 N N . LEU A 1 203 ? -13.532 -9.078 3.983 1.00 80.19 203 LEU A N 1
ATOM 1568 C CA . LEU A 1 203 ? -14.359 -8.308 3.052 1.00 80.19 203 LEU A CA 1
ATOM 1569 C C . LEU A 1 203 ? -14.657 -9.062 1.749 1.00 80.19 203 LEU A C 1
ATOM 1571 O O . LEU A 1 203 ? -15.587 -8.685 1.037 1.00 80.19 203 LEU A O 1
ATOM 1575 N N . ARG A 1 204 ? -13.880 -10.101 1.419 1.00 74.69 204 ARG A N 1
ATOM 1576 C CA . ARG A 1 204 ? -14.077 -10.891 0.197 1.00 74.69 204 ARG A CA 1
ATOM 1577 C C . ARG A 1 204 ? -15.378 -11.682 0.262 1.00 74.69 204 ARG A C 1
ATOM 1579 O O . ARG A 1 204 ? -16.138 -11.656 -0.698 1.00 74.69 204 ARG A O 1
ATOM 1586 N N . CYS A 1 205 ? -15.650 -12.278 1.420 1.00 67.06 205 CYS A N 1
ATOM 1587 C CA . CYS A 1 205 ? -16.865 -13.043 1.674 1.00 67.06 205 CYS A CA 1
ATOM 1588 C C . CYS A 1 205 ? -18.064 -12.126 1.950 1.00 67.06 205 CYS A C 1
ATOM 1590 O O . CYS A 1 205 ? -19.158 -12.362 1.454 1.00 67.06 205 CYS A O 1
ATOM 1592 N N . ASP A 1 206 ? -17.852 -11.071 2.743 1.00 60.47 206 ASP A N 1
ATOM 1593 C CA . ASP A 1 206 ? -18.951 -10.266 3.290 1.00 60.47 206 ASP A CA 1
ATOM 1594 C C . ASP A 1 206 ? -19.453 -9.155 2.352 1.00 60.47 206 ASP A C 1
ATOM 1596 O O . ASP A 1 206 ? -20.600 -8.727 2.476 1.00 60.47 206 ASP A O 1
ATOM 1600 N N . VAL A 1 207 ? -18.595 -8.618 1.475 1.00 58.03 207 VAL A N 1
ATOM 1601 C CA . VAL A 1 207 ? -18.887 -7.375 0.727 1.00 58.03 207 VAL A CA 1
ATOM 1602 C C . VAL A 1 207 ? -18.756 -7.546 -0.781 1.00 58.03 207 VAL A C 1
ATOM 1604 O O . VAL A 1 207 ? -19.525 -6.947 -1.531 1.00 58.03 207 VAL A O 1
ATOM 1607 N N . VAL A 1 208 ? -17.769 -8.316 -1.240 1.00 57.12 208 VAL A N 1
ATOM 1608 C CA . VAL A 1 208 ? -17.433 -8.383 -2.672 1.00 57.12 208 VAL A CA 1
ATOM 1609 C C . VAL A 1 208 ? -17.985 -9.647 -3.345 1.00 57.12 208 VAL A C 1
ATOM 1611 O O . VAL A 1 208 ? -18.018 -9.677 -4.571 1.00 57.12 208 VAL A O 1
ATOM 1614 N N . ASP A 1 209 ? -18.483 -10.624 -2.572 1.00 61.06 209 ASP A N 1
ATOM 1615 C CA . ASP A 1 209 ? -18.930 -11.941 -3.066 1.00 61.06 209 ASP A CA 1
ATOM 1616 C C . ASP A 1 209 ? -17.879 -12.562 -4.000 1.00 61.06 209 ASP A C 1
ATOM 1618 O O . ASP A 1 209 ? -18.159 -12.978 -5.121 1.00 61.06 209 ASP A O 1
ATOM 1622 N N . LEU A 1 210 ? -16.613 -12.491 -3.572 1.00 61.72 210 LEU A N 1
ATOM 1623 C CA . LEU A 1 210 ? -15.516 -13.118 -4.299 1.00 61.72 210 LEU A CA 1
ATOM 1624 C C . LEU A 1 210 ? -15.475 -14.597 -3.936 1.00 61.72 210 LEU A C 1
ATOM 1626 O O . LEU A 1 210 ? -15.584 -14.947 -2.759 1.00 61.72 210 LEU A O 1
ATOM 1630 N N . ASP A 1 211 ? -15.245 -15.431 -4.948 1.00 57.47 211 ASP A N 1
ATOM 1631 C CA . ASP A 1 211 ? -14.982 -16.854 -4.764 1.00 57.47 211 ASP A CA 1
ATOM 1632 C C . ASP A 1 211 ? -13.805 -17.090 -3.800 1.00 57.47 211 ASP A C 1
ATOM 1634 O O . ASP A 1 211 ? -12.965 -16.211 -3.557 1.00 57.47 211 ASP A O 1
ATOM 1638 N N . GLU A 1 212 ? -13.743 -18.301 -3.239 1.00 65.56 212 GLU A N 1
ATOM 1639 C CA . GLU A 1 212 ? -12.645 -18.704 -2.362 1.00 65.56 212 GLU A CA 1
ATOM 1640 C C . GLU A 1 212 ? -11.282 -18.460 -3.035 1.00 65.56 212 GLU A C 1
ATOM 1642 O O . GLU A 1 212 ? -11.085 -18.720 -4.223 1.00 65.56 212 GLU A O 1
ATOM 1647 N N . GLU A 1 213 ? -10.328 -17.928 -2.261 1.00 63.72 213 GLU A N 1
ATOM 1648 C CA . GLU A 1 213 ? -8.978 -17.642 -2.752 1.00 63.72 213 GLU A CA 1
ATOM 1649 C C . GLU A 1 213 ? -8.302 -18.941 -3.191 1.00 63.72 213 GLU A C 1
ATOM 1651 O O . GLU A 1 213 ? -7.961 -19.782 -2.359 1.00 63.72 213 GLU A O 1
ATOM 1656 N N . GLN A 1 214 ? -8.093 -19.073 -4.498 1.00 65.38 214 GLN A N 1
ATOM 1657 C CA . GLN A 1 214 ? -7.378 -20.200 -5.078 1.00 65.38 214 GLN A CA 1
ATOM 1658 C C . GLN A 1 214 ? -5.900 -20.155 -4.667 1.00 65.38 214 GLN A C 1
ATOM 1660 O O . GLN A 1 214 ? -5.262 -19.099 -4.662 1.00 65.38 214 GLN A O 1
ATOM 1665 N N . THR A 1 215 ? -5.346 -21.313 -4.331 1.00 69.75 215 THR A N 1
ATOM 1666 C CA . THR A 1 215 ? -3.907 -21.505 -4.120 1.00 69.75 215 THR A CA 1
ATOM 1667 C C . THR A 1 215 ? -3.133 -21.357 -5.429 1.00 69.75 215 THR A C 1
ATOM 1669 O O . THR A 1 215 ? -3.692 -21.527 -6.512 1.00 69.75 215 THR A O 1
ATOM 1672 N N . ASP A 1 216 ? -1.827 -21.083 -5.347 1.00 61.53 216 ASP A N 1
ATOM 1673 C CA . ASP A 1 216 ? -0.962 -21.017 -6.533 1.00 61.53 216 ASP A CA 1
ATOM 1674 C C . ASP A 1 216 ? -1.041 -22.326 -7.341 1.00 61.53 216 ASP A C 1
ATOM 1676 O O . ASP A 1 216 ? -1.094 -22.298 -8.569 1.00 61.53 216 ASP A O 1
ATOM 1680 N N . GLU A 1 217 ? -1.107 -23.478 -6.665 1.00 68.00 217 GLU A N 1
ATOM 1681 C CA . GLU A 1 217 ? -1.277 -24.783 -7.302 1.00 68.00 217 GLU A CA 1
ATOM 1682 C C . GLU A 1 217 ? -2.640 -24.938 -7.983 1.00 68.00 217 GLU A C 1
ATOM 1684 O O . GLU A 1 217 ? -2.695 -25.481 -9.083 1.00 68.00 217 GLU A O 1
ATOM 1689 N N . GLU A 1 218 ? -3.727 -24.460 -7.372 1.00 74.88 218 GLU A N 1
ATOM 1690 C CA . GLU A 1 218 ? -5.061 -24.469 -7.987 1.00 74.88 218 GLU A CA 1
ATOM 1691 C C . GLU A 1 218 ? -5.122 -23.537 -9.198 1.00 74.88 218 GLU A C 1
ATOM 1693 O O . GLU A 1 218 ? -5.623 -23.946 -10.238 1.00 74.88 218 GLU A O 1
ATOM 1698 N N . ILE A 1 219 ? -4.549 -22.333 -9.112 1.00 66.81 219 ILE A N 1
ATOM 1699 C CA . ILE A 1 219 ? -4.474 -21.384 -10.233 1.00 66.81 219 ILE A CA 1
ATOM 1700 C C . ILE A 1 219 ? -3.681 -21.985 -11.397 1.00 66.81 219 ILE A C 1
ATOM 1702 O O . ILE A 1 219 ? -4.101 -21.881 -12.544 1.00 66.81 219 ILE A O 1
ATOM 1706 N N . VAL A 1 220 ? -2.540 -22.623 -11.116 1.00 65.06 220 VAL A N 1
ATOM 1707 C CA . VAL A 1 220 ? -1.702 -23.262 -12.145 1.00 65.06 220 VAL A CA 1
ATOM 1708 C C . VAL A 1 220 ? -2.361 -24.521 -12.711 1.00 65.06 220 VAL A C 1
ATOM 1710 O O . VAL A 1 220 ? -2.181 -24.825 -13.889 1.00 65.06 220 VAL A O 1
ATOM 1713 N N . ALA A 1 221 ? -3.104 -25.267 -11.890 1.00 68.88 221 ALA A N 1
ATOM 1714 C CA . ALA A 1 221 ? -3.835 -26.454 -12.323 1.00 68.88 221 ALA A CA 1
ATOM 1715 C C . ALA A 1 221 ? -5.079 -26.113 -13.153 1.00 68.88 221 ALA A C 1
ATOM 1717 O O . ALA A 1 221 ? -5.538 -26.956 -13.927 1.00 68.88 221 ALA A O 1
ATOM 1718 N N . VAL A 1 222 ? -5.618 -24.898 -13.015 1.00 59.97 222 VAL A N 1
ATOM 1719 C CA . VAL A 1 222 ? -6.611 -24.372 -13.947 1.00 59.97 222 VAL A CA 1
ATOM 1720 C C . VAL A 1 222 ? -5.899 -24.071 -15.261 1.00 59.97 222 VAL A C 1
ATOM 1722 O O . VAL A 1 222 ? -5.237 -23.049 -15.435 1.00 59.97 222 VAL A O 1
ATOM 1725 N N . GLU A 1 223 ? -6.067 -24.976 -16.219 1.00 47.72 223 GLU A N 1
ATOM 1726 C CA . GLU A 1 223 ? -5.776 -24.698 -17.618 1.00 47.72 223 GLU A CA 1
ATOM 1727 C C . GLU A 1 223 ? -6.772 -23.629 -18.088 1.00 47.72 223 GLU A C 1
ATOM 1729 O O . GLU A 1 223 ? -7.894 -23.910 -18.511 1.00 47.72 223 GLU A O 1
ATOM 1734 N N . LEU A 1 224 ? -6.380 -22.361 -17.949 1.00 52.84 224 LEU A N 1
ATOM 1735 C CA . LEU A 1 224 ? -7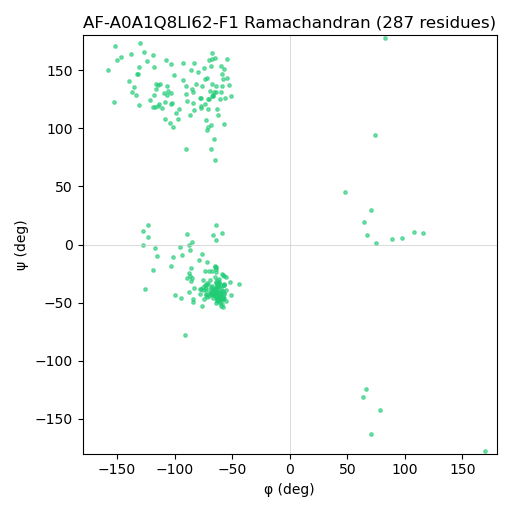.031 -21.257 -18.634 1.00 52.84 224 LEU A CA 1
ATOM 1736 C C . LEU A 1 224 ? -6.707 -21.428 -20.120 1.00 52.84 224 LEU A C 1
ATOM 1738 O O . LEU A 1 224 ? -5.762 -20.826 -20.632 1.00 52.84 224 LEU A O 1
ATOM 1742 N N . GLU A 1 225 ? -7.456 -22.288 -20.812 1.00 51.31 225 GLU A N 1
ATOM 1743 C CA . GLU A 1 225 ? -7.485 -22.342 -22.274 1.00 51.31 225 GLU A CA 1
ATOM 1744 C C . GLU A 1 225 ? -8.084 -21.024 -22.794 1.00 51.31 225 GLU A C 1
ATOM 1746 O O . GLU A 1 225 ? -9.235 -20.934 -23.214 1.00 51.31 225 GLU A O 1
ATOM 1751 N N . GLY A 1 226 ? -7.305 -19.949 -22.694 1.00 60.62 226 GLY A N 1
ATOM 1752 C CA . GLY A 1 226 ? -7.657 -18.642 -23.211 1.00 60.62 226 GLY A CA 1
ATOM 1753 C C . GLY A 1 226 ? -7.458 -18.627 -24.718 1.00 60.62 226 GLY A C 1
ATOM 1754 O O . GLY A 1 226 ? -6.342 -18.798 -25.214 1.00 60.62 226 GLY A O 1
ATOM 1755 N N . GLU A 1 227 ? -8.530 -18.388 -25.466 1.00 72.12 227 GLU A N 1
ATOM 1756 C CA . GLU A 1 227 ? -8.406 -18.050 -26.876 1.00 72.12 227 GLU A CA 1
ATOM 1757 C C . GLU A 1 227 ? -7.960 -16.590 -26.998 1.00 72.12 227 GLU A C 1
ATOM 1759 O O . GLU A 1 227 ? -8.586 -15.679 -26.453 1.00 72.12 227 GLU A O 1
ATOM 1764 N N . ASN A 1 228 ? -6.876 -16.339 -27.734 1.00 77.75 228 ASN A N 1
ATOM 1765 C CA . ASN A 1 228 ? -6.505 -14.969 -28.056 1.00 77.75 228 ASN A CA 1
ATOM 1766 C C . ASN A 1 228 ? -7.621 -14.343 -28.917 1.00 77.75 228 ASN A C 1
ATOM 1768 O O . ASN A 1 228 ? -7.854 -14.762 -30.052 1.00 77.75 228 ASN A O 1
ATOM 1772 N N . VAL A 1 229 ? -8.269 -13.298 -28.395 1.00 81.00 229 VAL A N 1
ATOM 1773 C CA . VAL A 1 229 ? -9.402 -12.609 -29.042 1.00 81.00 229 VAL A CA 1
ATOM 1774 C C . VAL A 1 229 ? -8.941 -11.550 -30.048 1.00 81.00 229 VAL A C 1
ATOM 1776 O O . VAL A 1 229 ? -9.412 -11.525 -31.192 1.00 81.00 229 VAL A O 1
ATOM 1779 N N . ALA A 1 230 ? -8.011 -10.689 -29.621 1.00 84.12 230 ALA A N 1
ATOM 1780 C CA . ALA A 1 230 ? -7.479 -9.555 -30.374 1.00 84.12 230 ALA A CA 1
ATOM 1781 C C . ALA A 1 230 ? -6.093 -9.137 -29.845 1.00 84.12 230 ALA A C 1
ATOM 1783 O O . ALA A 1 230 ? -5.809 -9.263 -28.654 1.00 84.12 230 ALA A O 1
ATOM 1784 N N . VAL A 1 231 ? -5.239 -8.600 -30.719 1.00 84.50 231 VAL A N 1
ATOM 1785 C CA . VAL A 1 231 ? -3.967 -7.956 -30.362 1.00 84.50 231 VAL A CA 1
ATOM 1786 C C . VAL A 1 231 ? -4.139 -6.445 -30.447 1.00 84.50 231 VAL A C 1
ATOM 1788 O O . VAL A 1 231 ? -4.428 -5.910 -31.516 1.00 84.50 231 VAL A O 1
ATOM 1791 N N . LEU A 1 232 ? -3.912 -5.753 -29.331 1.00 83.19 232 LEU A N 1
ATOM 1792 C CA . LEU A 1 232 ? -3.997 -4.297 -29.252 1.00 83.19 232 LEU A CA 1
ATOM 1793 C C . LEU A 1 232 ? -2.591 -3.674 -29.267 1.00 83.19 232 LEU A C 1
ATOM 1795 O O . LEU A 1 232 ? -1.780 -3.962 -28.380 1.00 83.19 232 LEU A O 1
ATOM 1799 N N . PRO A 1 233 ? -2.263 -2.792 -30.230 1.00 80.25 233 PRO A N 1
ATOM 1800 C CA . PRO A 1 233 ? -1.082 -1.952 -30.122 1.00 80.25 233 PRO A CA 1
ATOM 1801 C C . PRO A 1 233 ? -1.138 -1.064 -28.872 1.00 80.25 233 PRO A C 1
ATOM 1803 O O . PRO A 1 233 ? -2.203 -0.666 -28.406 1.00 80.25 233 PRO A O 1
ATOM 1806 N N . SER A 1 234 ? 0.032 -0.671 -28.358 1.00 71.12 234 SER A N 1
ATOM 1807 C CA . SER A 1 234 ? 0.138 0.107 -27.115 1.00 71.12 234 SER A CA 1
ATOM 1808 C C . SER A 1 234 ? -0.630 1.435 -27.134 1.00 71.12 234 SER A C 1
ATOM 1810 O O . SER A 1 234 ? -1.006 1.928 -26.076 1.00 71.12 234 SER A O 1
ATOM 1812 N N . HIS A 1 235 ? -0.847 2.042 -28.305 1.00 78.81 235 HIS A N 1
ATOM 1813 C CA . HIS A 1 235 ? -1.634 3.272 -28.412 1.00 78.81 235 HIS A CA 1
ATOM 1814 C C . HIS A 1 235 ? -3.146 3.001 -28.322 1.00 78.81 235 HIS A C 1
ATOM 1816 O O . HIS A 1 235 ? -3.833 3.748 -27.634 1.00 78.81 235 HIS A O 1
ATOM 1822 N N . SER A 1 236 ? -3.645 1.912 -28.917 1.00 86.06 236 SER A N 1
ATOM 1823 C CA . SER A 1 236 ? -5.032 1.455 -28.766 1.00 86.06 236 SER A CA 1
ATOM 1824 C C . SER A 1 236 ? -5.323 1.013 -27.340 1.00 86.06 236 SER A C 1
ATOM 1826 O O . SER A 1 236 ? -6.352 1.381 -26.779 1.00 86.06 236 SER A O 1
ATOM 1828 N N . TRP A 1 237 ? -4.383 0.297 -26.709 1.00 85.69 237 TRP A N 1
ATOM 1829 C CA . TRP A 1 237 ? -4.529 -0.126 -25.317 1.00 85.69 237 TRP A CA 1
ATOM 1830 C C . TRP A 1 237 ? -4.756 1.058 -24.376 1.00 85.69 237 TRP A C 1
ATOM 1832 O O . TRP A 1 237 ? -5.652 0.997 -23.550 1.00 85.69 237 TRP A O 1
ATOM 1842 N N . LYS A 1 238 ? -4.039 2.176 -24.546 1.00 79.38 238 LYS A N 1
ATOM 1843 C CA . LYS A 1 238 ? -4.245 3.386 -23.724 1.00 79.38 238 LYS A CA 1
ATOM 1844 C C . LYS A 1 238 ? -5.673 3.942 -23.783 1.00 79.38 238 LYS A C 1
ATOM 1846 O O . LYS A 1 238 ? -6.096 4.621 -22.853 1.00 79.38 238 LYS A O 1
ATOM 1851 N N . ILE A 1 239 ? -6.396 3.694 -24.874 1.00 84.31 239 ILE A N 1
ATOM 1852 C CA . ILE A 1 239 ? -7.792 4.111 -25.045 1.00 84.31 239 ILE A CA 1
ATOM 1853 C C . ILE A 1 239 ? -8.715 3.074 -24.385 1.00 84.31 239 ILE A C 1
ATOM 1855 O O . ILE A 1 239 ? -9.595 3.430 -23.599 1.00 84.31 239 ILE A O 1
ATOM 1859 N N . VAL A 1 240 ? -8.463 1.789 -24.654 1.00 82.88 240 VAL A N 1
ATOM 1860 C CA . VAL A 1 240 ? -9.250 0.648 -24.158 1.00 82.88 240 VAL A CA 1
ATOM 1861 C C . VAL A 1 240 ? -9.121 0.450 -22.644 1.00 82.88 240 VAL A C 1
ATOM 1863 O O . VAL A 1 240 ? -10.107 0.111 -22.003 1.00 82.88 240 VAL A O 1
ATOM 1866 N N . GLU A 1 241 ? -7.948 0.696 -22.054 1.00 80.31 241 GLU A N 1
ATOM 1867 C CA . GLU A 1 241 ? -7.601 0.397 -20.653 1.00 80.31 241 GLU A CA 1
ATOM 1868 C C . GLU A 1 241 ? -8.644 0.932 -19.664 1.00 80.31 241 GLU A C 1
ATOM 1870 O O . GLU A 1 241 ? -9.086 0.228 -18.757 1.00 80.31 241 GLU A O 1
ATOM 1875 N N . SER A 1 242 ? -9.106 2.165 -19.880 1.00 73.62 242 SER A N 1
ATOM 1876 C CA . SER A 1 242 ? -10.109 2.810 -19.024 1.00 73.62 242 SER A CA 1
ATOM 1877 C C . SER A 1 242 ? -11.485 2.125 -19.032 1.00 73.62 242 SER A C 1
ATOM 1879 O O . SER A 1 242 ? -12.272 2.326 -18.105 1.00 73.62 242 SER A O 1
ATOM 1881 N N . ARG A 1 243 ? -11.751 1.309 -20.057 1.00 78.06 243 ARG A N 1
ATOM 1882 C CA . ARG A 1 243 ? -12.996 0.580 -20.329 1.00 78.06 243 ARG A CA 1
ATOM 1883 C C . ARG A 1 243 ? -12.760 -0.930 -20.453 1.00 78.06 243 ARG A C 1
ATOM 1885 O O . ARG A 1 243 ? -13.627 -1.644 -20.945 1.00 78.06 243 ARG A O 1
ATOM 1892 N N . ALA A 1 244 ? -11.615 -1.437 -19.989 1.00 76.19 244 ALA A N 1
ATOM 1893 C CA . ALA A 1 244 ? -11.239 -2.843 -20.150 1.00 76.19 244 ALA A CA 1
ATOM 1894 C C . ALA A 1 244 ? -12.282 -3.806 -19.556 1.00 76.19 244 ALA A C 1
ATOM 1896 O O . ALA A 1 244 ? -12.549 -4.853 -20.132 1.00 76.19 244 ALA A O 1
ATOM 1897 N N . ALA A 1 245 ? -12.929 -3.420 -18.452 1.00 67.50 245 ALA A N 1
ATOM 1898 C CA . ALA A 1 245 ? -14.013 -4.199 -17.855 1.00 67.50 245 ALA A CA 1
ATOM 1899 C C . ALA A 1 245 ? -15.238 -4.338 -18.779 1.00 67.50 245 ALA A C 1
ATOM 1901 O O . ALA A 1 245 ? -15.881 -5.378 -18.765 1.00 67.50 245 ALA A O 1
ATOM 1902 N N . GLU A 1 246 ? -15.554 -3.322 -19.590 1.00 80.19 246 GLU A N 1
ATOM 1903 C CA . GLU A 1 246 ? -16.640 -3.410 -20.577 1.00 80.19 246 GLU A CA 1
ATOM 1904 C C . GLU A 1 246 ? -16.274 -4.381 -21.702 1.00 80.19 246 GLU A C 1
ATOM 1906 O O . GLU A 1 246 ? -17.101 -5.193 -22.099 1.00 80.19 246 GLU A O 1
ATOM 1911 N N . LEU A 1 247 ? -15.026 -4.331 -22.184 1.00 84.00 247 LEU A N 1
ATOM 1912 C CA . LEU A 1 247 ? -14.532 -5.267 -23.194 1.00 84.00 247 LEU A CA 1
ATOM 1913 C C . LEU A 1 247 ? -14.596 -6.716 -22.687 1.00 84.00 247 LEU A C 1
ATOM 1915 O O . LEU A 1 247 ? -15.051 -7.590 -23.421 1.00 84.00 247 LEU A O 1
ATOM 1919 N N . LEU A 1 248 ? -14.180 -6.968 -21.441 1.00 82.06 248 LEU A N 1
ATOM 1920 C CA . LEU A 1 248 ? -14.279 -8.293 -20.819 1.00 82.06 248 LEU A CA 1
ATOM 1921 C C . LEU A 1 248 ? -15.742 -8.741 -20.681 1.00 82.06 248 LEU A C 1
ATOM 1923 O O . LEU A 1 248 ? -16.071 -9.833 -21.127 1.00 82.06 248 LEU A O 1
ATOM 1927 N N . ASP A 1 249 ? -16.632 -7.874 -20.186 1.00 75.19 249 ASP A N 1
ATOM 1928 C CA . ASP A 1 249 ? -18.064 -8.179 -20.030 1.00 75.19 249 ASP A CA 1
ATOM 1929 C C . ASP A 1 249 ? -18.744 -8.515 -21.370 1.00 75.19 249 ASP A C 1
ATOM 1931 O O . ASP A 1 249 ? -19.493 -9.488 -21.475 1.00 75.19 249 ASP A O 1
ATOM 1935 N N . VAL A 1 250 ? -18.443 -7.750 -22.427 1.00 82.81 250 VAL A N 1
ATOM 1936 C CA . VAL A 1 250 ? -18.936 -8.023 -23.786 1.00 82.81 250 VAL A CA 1
ATOM 1937 C C . VAL A 1 250 ? -18.377 -9.346 -24.311 1.00 82.81 250 VAL A C 1
ATOM 1939 O O . VAL A 1 250 ? -19.124 -10.127 -24.901 1.00 82.81 250 VAL A O 1
ATOM 1942 N N . THR A 1 251 ? -17.092 -9.623 -24.072 1.00 85.44 251 THR A N 1
ATOM 1943 C CA . THR A 1 251 ? -16.446 -10.876 -24.493 1.00 85.44 251 THR A CA 1
ATOM 1944 C C . THR A 1 251 ? -17.088 -12.083 -23.809 1.00 85.44 251 THR A C 1
ATOM 1946 O O . THR A 1 251 ? -17.417 -13.059 -24.478 1.00 85.44 251 THR A O 1
ATOM 1949 N N . GLU A 1 252 ? -17.319 -12.010 -22.498 1.00 81.38 252 GLU A N 1
ATOM 1950 C CA . GLU A 1 252 ? -17.899 -13.099 -21.707 1.00 81.38 252 GLU A CA 1
ATOM 1951 C C . GLU A 1 252 ? -19.367 -13.364 -22.061 1.00 81.38 252 GLU A C 1
ATOM 1953 O O . GLU A 1 252 ? -19.782 -14.516 -22.184 1.00 81.38 252 GLU A O 1
ATOM 1958 N N . ARG A 1 253 ? -20.171 -12.309 -22.254 1.00 81.31 253 ARG A N 1
ATOM 1959 C CA . ARG A 1 253 ? -21.622 -12.446 -22.481 1.00 81.31 253 ARG A CA 1
ATOM 1960 C C . ARG A 1 253 ? -22.005 -12.683 -23.934 1.00 81.31 253 ARG A C 1
ATOM 1962 O O . ARG A 1 253 ? -23.044 -13.289 -24.202 1.00 81.31 253 ARG A O 1
ATOM 1969 N N . HIS A 1 254 ? -21.224 -12.145 -24.866 1.00 86.94 254 HIS A N 1
ATOM 1970 C CA . HIS A 1 254 ? -21.591 -12.070 -26.282 1.00 86.94 254 HIS A CA 1
ATOM 1971 C C . HIS A 1 254 ? -20.523 -12.644 -27.219 1.00 86.94 254 HIS A C 1
ATOM 1973 O O . HIS A 1 254 ? -20.742 -12.707 -28.429 1.00 86.94 254 HIS A O 1
ATOM 1979 N N . GLY A 1 255 ? -19.406 -13.122 -26.671 1.00 86.56 255 GLY A N 1
ATOM 1980 C CA . GLY A 1 255 ? -18.364 -13.818 -27.409 1.00 86.56 255 GLY A CA 1
ATOM 1981 C C . GLY A 1 255 ? -17.371 -12.901 -28.125 1.00 86.56 255 GLY A C 1
ATOM 1982 O O . GLY A 1 255 ? -17.461 -11.672 -28.130 1.00 86.56 255 GLY A O 1
ATOM 1983 N N . VAL A 1 256 ? -16.400 -13.553 -28.762 1.00 88.69 256 VAL A N 1
ATOM 1984 C CA . VAL A 1 256 ? -15.218 -12.953 -29.401 1.00 88.69 256 VAL A CA 1
ATOM 1985 C C . VAL A 1 256 ? -15.586 -11.933 -30.488 1.00 88.69 256 VAL A C 1
ATOM 1987 O O . VAL A 1 256 ? -14.962 -10.878 -30.584 1.00 88.69 256 VAL A O 1
ATOM 1990 N N . ASP A 1 257 ? -16.613 -12.207 -31.292 1.00 90.81 257 ASP A N 1
ATOM 1991 C CA . ASP A 1 257 ? -17.011 -11.309 -32.383 1.00 90.81 257 ASP A CA 1
ATOM 1992 C C . ASP A 1 257 ? -17.675 -10.025 -31.872 1.00 90.81 257 ASP A C 1
ATOM 1994 O O . ASP A 1 257 ? -17.453 -8.953 -32.434 1.00 90.81 257 ASP A O 1
ATOM 1998 N N . ALA A 1 258 ? -18.413 -10.097 -30.761 1.00 91.38 258 ALA A N 1
ATOM 1999 C CA . ALA A 1 258 ? -18.968 -8.912 -30.115 1.00 91.38 258 ALA A CA 1
ATOM 2000 C C . ALA A 1 258 ? -17.865 -8.035 -29.505 1.00 91.38 258 ALA A C 1
ATOM 2002 O O . ALA A 1 258 ? -17.932 -6.810 -29.590 1.00 91.38 258 ALA A O 1
ATOM 2003 N N . ALA A 1 259 ? -16.818 -8.650 -28.949 1.00 89.69 259 ALA A N 1
ATOM 2004 C CA . ALA A 1 259 ? -15.651 -7.933 -28.444 1.00 89.69 259 ALA A CA 1
ATOM 2005 C C . ALA A 1 259 ? -14.919 -7.167 -29.560 1.00 89.69 259 ALA A C 1
ATOM 2007 O O . ALA A 1 259 ? -14.521 -6.018 -29.376 1.00 89.69 259 ALA A O 1
ATOM 2008 N N . ARG A 1 260 ? -14.781 -7.782 -30.740 1.00 92.94 260 ARG A N 1
ATOM 2009 C CA . ARG A 1 260 ? -14.181 -7.155 -31.929 1.00 92.94 260 ARG A CA 1
ATOM 2010 C C . ARG A 1 260 ? -15.033 -6.006 -32.459 1.00 92.94 260 ARG A C 1
ATOM 2012 O O . ARG A 1 260 ? -14.506 -4.919 -32.660 1.00 92.94 260 ARG A O 1
ATOM 2019 N N . ALA A 1 261 ? -16.346 -6.208 -32.574 1.00 92.75 261 ALA A N 1
ATOM 2020 C CA . ALA A 1 261 ? -17.273 -5.145 -32.958 1.00 92.75 261 ALA A CA 1
ATOM 2021 C C . ALA A 1 261 ? -17.232 -3.964 -31.973 1.00 92.75 261 ALA A C 1
ATOM 2023 O O . ALA A 1 261 ? -17.259 -2.810 -32.384 1.00 92.75 261 ALA A O 1
ATOM 2024 N N . TRP A 1 262 ? -17.088 -4.237 -30.674 1.00 94.62 262 TRP A N 1
ATOM 2025 C CA . TRP A 1 262 ? -16.923 -3.192 -29.666 1.00 94.62 262 TRP A CA 1
ATOM 2026 C C . TRP A 1 262 ? -15.621 -2.394 -29.851 1.00 94.62 262 TRP A C 1
ATOM 2028 O O . TRP A 1 262 ? -15.617 -1.176 -29.672 1.00 94.62 262 TRP A O 1
ATOM 2038 N N . LEU A 1 263 ? -14.515 -3.051 -30.228 1.00 93.25 263 LEU A N 1
ATOM 2039 C CA . LEU A 1 263 ? -13.253 -2.372 -30.554 1.00 93.25 263 LEU A CA 1
ATOM 2040 C C . LEU A 1 263 ? -13.383 -1.511 -31.820 1.00 93.25 263 LEU A C 1
ATOM 2042 O O . LEU A 1 263 ? -12.869 -0.390 -31.844 1.00 93.25 263 LEU A O 1
ATOM 2046 N N . ASP A 1 264 ? -14.106 -2.003 -32.829 1.00 94.06 264 ASP A N 1
ATOM 2047 C CA . ASP A 1 264 ? -14.412 -1.252 -34.051 1.00 94.06 264 ASP A CA 1
ATOM 2048 C C . ASP A 1 264 ? -15.275 -0.016 -33.750 1.00 94.06 264 ASP A C 1
ATOM 2050 O O . ASP A 1 264 ? -14.951 1.085 -34.198 1.00 94.06 264 ASP A O 1
ATOM 2054 N N . ASP A 1 265 ? -16.314 -0.162 -32.924 1.00 93.56 265 ASP A N 1
ATOM 2055 C CA . ASP A 1 265 ? -17.185 0.936 -32.484 1.00 93.56 265 ASP A CA 1
ATOM 2056 C C . ASP A 1 265 ? -16.428 1.981 -31.653 1.00 93.56 265 ASP A C 1
ATOM 2058 O O . ASP A 1 265 ? -16.718 3.179 -31.715 1.00 93.56 265 ASP A O 1
ATOM 2062 N N . LEU A 1 266 ? -15.427 1.545 -30.882 1.00 91.88 266 LEU A N 1
ATOM 2063 C CA . LEU A 1 266 ? -14.526 2.442 -30.161 1.00 91.88 266 LEU A CA 1
ATOM 2064 C C . LEU A 1 266 ? -13.546 3.167 -31.101 1.00 91.88 266 LEU A C 1
ATOM 2066 O O . LEU A 1 266 ? -12.924 4.152 -30.696 1.00 91.88 266 LEU A O 1
ATOM 2070 N N . GLY A 1 267 ? -13.407 2.699 -32.344 1.00 92.62 267 GLY A N 1
ATOM 2071 C CA . GLY A 1 267 ? -12.528 3.271 -33.358 1.00 92.62 267 GLY A CA 1
ATOM 2072 C C . GLY A 1 267 ? -11.044 3.053 -33.068 1.00 92.62 267 GLY A C 1
ATOM 2073 O O . GLY A 1 267 ? -10.224 3.904 -33.420 1.00 92.62 267 GLY A O 1
ATOM 2074 N N . VAL A 1 268 ? -10.687 1.957 -32.389 1.00 91.56 268 VAL A N 1
ATOM 2075 C CA . VAL A 1 268 ? -9.293 1.644 -32.040 1.00 91.56 268 VAL A CA 1
ATOM 2076 C C . VAL A 1 268 ? -8.697 0.607 -32.986 1.00 91.56 268 VAL A C 1
ATOM 2078 O O . VAL A 1 268 ? -9.373 -0.313 -33.430 1.00 91.56 268 VAL A O 1
ATOM 2081 N N . GLU A 1 269 ? -7.399 0.724 -33.272 1.00 89.44 269 GLU A N 1
ATOM 2082 C CA . GLU A 1 269 ? -6.690 -0.293 -34.053 1.00 89.44 269 GLU A CA 1
ATOM 2083 C C . GLU A 1 269 ? -6.564 -1.588 -33.238 1.00 89.44 269 GLU A C 1
ATOM 2085 O O . GLU A 1 269 ? -6.120 -1.558 -32.087 1.00 89.44 269 GLU A O 1
ATOM 2090 N N . TRP A 1 270 ? -6.895 -2.724 -33.847 1.00 90.75 270 TRP A N 1
ATOM 2091 C CA . TRP A 1 270 ? -6.665 -4.060 -33.304 1.00 90.75 270 TRP A CA 1
ATOM 2092 C C . TRP A 1 270 ? -6.368 -5.044 -34.442 1.00 90.75 270 TRP A C 1
ATOM 2094 O O . TRP A 1 270 ? -6.672 -4.777 -35.605 1.00 90.75 270 TRP A O 1
ATOM 2104 N N . TRP A 1 271 ? -5.768 -6.188 -34.113 1.00 86.31 271 TRP A N 1
ATOM 2105 C CA . TRP A 1 271 ? -5.485 -7.243 -35.090 1.00 86.31 271 TRP A CA 1
ATOM 2106 C C . TRP A 1 271 ? -5.943 -8.611 -34.605 1.00 86.31 271 TRP A C 1
ATOM 2108 O O . TRP A 1 271 ? -5.965 -8.885 -33.403 1.00 86.31 271 TRP A O 1
ATOM 2118 N N . LEU A 1 272 ? -6.259 -9.500 -35.548 1.00 83.00 272 LEU A N 1
ATOM 2119 C CA . LEU A 1 272 ? -6.503 -10.902 -35.232 1.00 83.00 272 LEU A CA 1
ATOM 2120 C C . LEU A 1 272 ? -5.222 -11.546 -34.687 1.00 83.00 272 LEU A C 1
ATOM 2122 O O . LEU A 1 272 ? -4.146 -11.339 -35.258 1.00 83.00 272 LEU A O 1
ATOM 2126 N N . PRO A 1 273 ? -5.311 -12.348 -33.615 1.00 74.12 273 PRO A N 1
ATOM 2127 C CA . PRO A 1 273 ? -4.159 -13.068 -33.106 1.00 74.12 273 PRO A CA 1
ATOM 2128 C C . PRO A 1 273 ? -3.747 -14.133 -34.111 1.00 74.12 273 PRO A C 1
ATOM 2130 O O . PRO A 1 273 ? -4.361 -15.192 -34.234 1.00 74.12 273 PRO A O 1
ATOM 2133 N N . THR A 1 274 ? -2.682 -13.860 -34.852 1.00 61.06 274 THR A N 1
ATOM 2134 C CA . THR A 1 274 ? -1.956 -14.924 -35.520 1.00 61.06 274 THR A CA 1
ATOM 2135 C C . THR A 1 274 ? -1.355 -15.757 -34.392 1.00 61.06 274 THR A C 1
ATOM 2137 O O . THR A 1 274 ? -0.770 -15.217 -33.456 1.00 61.06 274 THR A O 1
ATOM 2140 N N . ARG A 1 275 ? -1.501 -17.084 -34.406 1.00 55.59 275 ARG A N 1
ATOM 2141 C CA . ARG A 1 275 ? -0.904 -17.982 -33.388 1.00 55.59 275 ARG A CA 1
ATOM 2142 C C . ARG A 1 275 ? 0.644 -17.962 -33.387 1.00 55.59 275 ARG A C 1
ATOM 2144 O O . ARG A 1 275 ? 1.278 -18.871 -32.868 1.00 55.59 275 ARG A O 1
ATOM 2151 N N . LEU A 1 276 ? 1.244 -16.946 -34.004 1.00 46.91 276 LEU A N 1
ATOM 2152 C CA . LEU A 1 276 ? 2.657 -16.641 -34.090 1.00 46.91 276 LEU A CA 1
ATOM 2153 C C . LEU A 1 276 ? 2.958 -15.536 -33.080 1.00 46.91 276 LEU A C 1
ATOM 2155 O O . LEU A 1 276 ? 2.765 -14.351 -33.335 1.00 46.91 276 LEU A O 1
ATOM 2159 N N . THR A 1 277 ? 3.519 -15.929 -31.945 1.00 43.91 277 THR A N 1
ATOM 2160 C CA . THR A 1 277 ? 4.227 -15.026 -31.028 1.00 43.91 277 THR A CA 1
ATOM 2161 C C . THR A 1 277 ? 5.520 -14.451 -31.625 1.00 43.91 277 THR A C 1
ATOM 2163 O O . THR A 1 277 ? 6.258 -13.760 -30.927 1.00 43.91 277 THR A O 1
ATOM 2166 N N . ASP A 1 278 ? 5.795 -14.670 -32.913 1.00 39.50 278 ASP A N 1
ATOM 2167 C CA . ASP A 1 278 ? 7.059 -14.304 -33.533 1.00 39.50 278 ASP A CA 1
ATOM 2168 C C . ASP A 1 278 ? 6.924 -13.115 -34.494 1.00 39.50 278 ASP A C 1
ATOM 2170 O O . ASP A 1 278 ? 6.458 -13.215 -35.625 1.00 39.50 278 ASP A O 1
ATOM 2174 N N . ALA A 1 279 ? 7.470 -11.998 -34.009 1.00 39.72 279 ALA A N 1
ATOM 2175 C CA . ALA A 1 279 ? 8.046 -10.886 -34.758 1.00 39.72 279 ALA A CA 1
ATOM 2176 C C . ALA A 1 279 ? 7.090 -9.921 -35.488 1.00 39.72 279 ALA A C 1
ATOM 2178 O O . ALA A 1 279 ? 6.869 -9.998 -36.695 1.00 39.72 279 ALA A O 1
ATOM 2179 N N . ARG A 1 280 ? 6.752 -8.819 -34.802 1.00 37.66 280 ARG A N 1
ATOM 2180 C CA . ARG A 1 280 ? 6.643 -7.516 -35.479 1.00 37.66 280 ARG A CA 1
ATOM 2181 C C . ARG A 1 280 ? 7.980 -7.203 -36.167 1.00 37.66 280 ARG A C 1
ATOM 2183 O O . ARG A 1 280 ? 8.936 -6.793 -35.509 1.00 37.66 280 ARG A O 1
ATOM 2190 N N . ARG A 1 281 ? 8.044 -7.359 -37.490 1.00 40.00 281 ARG A N 1
ATOM 2191 C CA . ARG A 1 281 ? 9.042 -6.688 -38.337 1.00 40.00 281 ARG A CA 1
ATOM 2192 C C . ARG A 1 281 ? 8.456 -5.349 -38.802 1.00 40.00 281 ARG A C 1
ATOM 2194 O O . ARG A 1 281 ? 7.333 -5.342 -39.300 1.00 40.00 281 ARG A O 1
ATOM 2201 N N . PRO A 1 282 ? 9.161 -4.215 -38.655 1.00 37.81 282 PRO A N 1
ATOM 2202 C CA . PRO A 1 282 ? 8.706 -2.952 -39.230 1.00 37.81 282 PRO A CA 1
ATOM 2203 C C . PRO A 1 282 ? 8.601 -3.072 -40.759 1.00 37.81 282 PRO A C 1
ATOM 2205 O O . PRO A 1 282 ? 9.586 -3.429 -41.402 1.00 37.81 282 PRO A O 1
ATOM 2208 N N . GLY A 1 283 ? 7.434 -2.757 -41.331 1.00 44.34 283 GLY A N 1
ATOM 2209 C CA . GLY A 1 283 ? 7.245 -2.626 -42.784 1.00 44.34 283 GLY A CA 1
ATOM 2210 C C . GLY A 1 283 ? 6.446 -3.723 -43.496 1.00 44.34 283 GLY A C 1
ATOM 2211 O O . GLY A 1 283 ? 6.4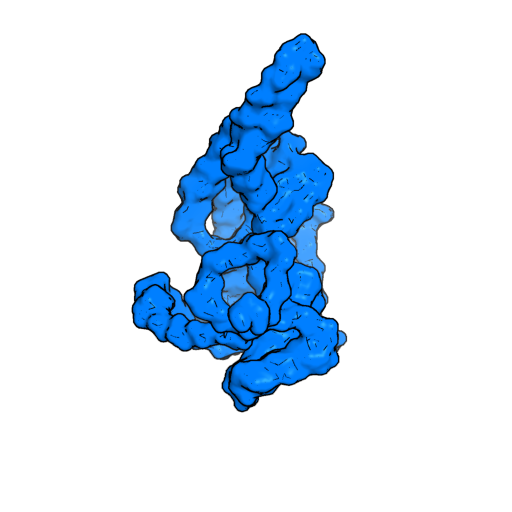40 -3.717 -44.720 1.00 44.34 283 GLY A O 1
ATOM 2212 N N . VAL A 1 284 ? 5.768 -4.630 -42.785 1.00 42.81 284 VAL A N 1
ATOM 2213 C CA . VAL A 1 284 ? 4.833 -5.597 -43.397 1.00 42.81 284 VAL A CA 1
ATOM 2214 C C . VAL A 1 284 ? 3.455 -5.410 -42.771 1.00 42.81 284 VAL A C 1
ATOM 2216 O O . VAL A 1 284 ? 3.337 -5.421 -41.543 1.00 42.81 284 VAL A O 1
ATOM 2219 N N . LEU A 1 285 ? 2.434 -5.178 -43.602 1.00 41.62 285 LEU A N 1
ATOM 2220 C CA . LEU A 1 285 ? 1.050 -5.092 -43.139 1.00 41.62 285 LEU A CA 1
ATOM 2221 C C . LEU A 1 285 ? 0.470 -6.502 -42.925 1.00 41.62 285 LEU A C 1
ATOM 2223 O O . LEU A 1 285 ? 0.854 -7.435 -43.631 1.00 41.62 285 LEU A O 1
ATOM 2227 N N . PRO A 1 286 ? -0.447 -6.682 -41.958 1.00 40.47 286 PRO A N 1
ATOM 2228 C CA . PRO A 1 286 ? -1.066 -7.980 -41.707 1.00 40.47 286 PRO A CA 1
ATOM 2229 C C . PRO A 1 286 ? -1.904 -8.448 -42.909 1.00 40.47 286 PRO A C 1
ATOM 2231 O O . PRO A 1 286 ? -2.754 -7.697 -43.384 1.00 40.47 286 PRO A O 1
ATOM 2234 N N . GLY A 1 287 ? -1.716 -9.697 -43.348 1.00 47.81 287 GLY A N 1
ATOM 2235 C CA . GLY A 1 287 ? -2.551 -10.340 -44.375 1.00 47.81 287 GLY A CA 1
ATOM 2236 C C . GLY A 1 287 ? -2.001 -10.326 -45.805 1.00 47.81 287 GLY A C 1
ATOM 2237 O O . GLY A 1 287 ? -2.699 -10.773 -46.709 1.00 47.81 287 GLY A O 1
ATOM 2238 N N . GLU A 1 288 ? -0.774 -9.853 -46.019 1.00 42.12 288 GLU A N 1
ATOM 2239 C CA . GLU A 1 288 ? -0.036 -10.104 -47.262 1.00 42.12 288 GLU A CA 1
ATOM 2240 C C . GLU A 1 288 ? 0.786 -11.395 -47.116 1.00 42.12 288 GLU A C 1
ATOM 2242 O O . GLU A 1 288 ? 1.970 -11.348 -46.782 1.00 42.12 288 GLU A O 1
ATOM 2247 N N . ASP A 1 289 ? 0.126 -12.536 -47.333 1.00 50.69 289 ASP A N 1
ATOM 2248 C CA . ASP A 1 289 ? 0.771 -13.781 -47.780 1.00 50.69 289 ASP A CA 1
ATOM 2249 C C . ASP A 1 289 ? 0.553 -13.946 -49.294 1.00 50.69 289 ASP A C 1
ATOM 2251 O O . ASP A 1 289 ? -0.602 -13.764 -49.753 1.00 50.69 289 ASP A O 1
#

pLDDT: mean 76.93, std 16.53, range [37.66, 95.88]

Radius of gyration: 23.41 Å; Cα contacts (8 Å, |Δi|>4): 343; chains: 1; bounding box: 63×43×70 Å

Mean predicted aligned error: 13.63 Å

Foldseek 3Di:
DAAAAPDAPVLVVQLQVQLVCLLCHDPLVVVVVVLFWLKKKKFWFWWAFPGGGIDIDIDMDTDGDPPDDPVSVVVSVVVSLVSSQVSNVVSVGHRDDPVGRDDDDDDDCVVVVHPLDLVSVCCCCCVPRVCCRPVVQVDQDPDRIHRLVRLVCLQPFFDWDADPVPRDTDGHRDVVSVVSNVSCCVVCVPPDRMDIDDDSSGCCVVRNVHDDDDDPVRVVVPPPPDDDLKAADPVLCVQCVVVVVVLVVQCVPPNSVSSVVVSVVSVGDIGDDDVDPDDDDPPDDPPPD

Nearest PDB structures (foldseek):
  8s89-assembly1_A  TM=3.800E-01  e=4.627E-01  synthetic construct
  4fs2-assembly1_A  TM=3.160E-01  e=1.458E+00  Homo sapiens
  7et3-assembly1_g  TM=2.646E-01  e=2.307E+00  Human betaherpesvirus 5
  5zz8-assembly1_1  TM=3.547E-01  e=7.694E+00  Human alphaherpesvirus 2
  5mdm-assembly2_C  TM=1.892E-01  e=4.094E+00  Chandipura virus

Solvent-accessible surface area (backbone atoms only — not comparable to full-atom values): 16556 Å² total; per-residue (Å²): 98,49,78,49,47,86,48,48,63,67,56,48,52,53,21,50,53,44,11,49,46,45,37,70,36,67,77,62,27,55,47,43,42,76,69,34,42,50,31,37,39,34,16,48,39,64,40,36,28,77,82,48,24,58,45,55,46,72,52,71,51,75,43,61,46,87,84,56,49,68,72,56,52,52,54,48,52,51,50,39,50,54,29,27,35,53,20,21,41,76,56,74,34,56,69,52,50,65,94,77,50,63,88,87,81,90,81,56,50,84,80,67,78,39,62,96,48,45,68,44,54,50,48,51,47,46,66,47,47,46,36,41,39,62,42,50,34,70,44,85,46,67,86,68,34,36,15,48,48,55,33,48,44,40,31,69,49,48,50,79,44,64,39,90,90,75,69,49,74,45,75,46,49,39,65,67,35,39,54,53,46,50,54,47,55,68,70,47,61,94,57,72,44,64,50,65,38,64,75,101,22,24,48,46,69,76,62,50,70,50,75,81,84,71,49,75,66,54,54,67,67,48,77,77,83,71,74,75,71,62,42,63,49,76,74,33,38,69,66,45,59,88,46,45,69,56,49,50,52,37,30,75,76,59,32,61,67,46,31,49,51,52,39,54,75,70,69,44,65,66,39,75,56,63,96,59,93,72,72,93,60,94,89,68,70,91,86,82,125